Protein AF-A0A5M9NPG8-F1 (afdb_monomer)

Structure (mmCIF, N/CA/C/O backbone):
data_AF-A0A5M9NPG8-F1
#
_entry.id   AF-A0A5M9NPG8-F1
#
loop_
_atom_site.group_PDB
_atom_site.id
_atom_site.type_symbol
_atom_site.label_atom_id
_atom_site.label_alt_id
_atom_site.label_comp_id
_atom_site.label_asym_id
_atom_site.label_entity_id
_atom_site.label_seq_id
_atom_site.pdbx_PDB_ins_code
_atom_site.Cartn_x
_atom_site.Cartn_y
_atom_site.Cartn_z
_atom_site.occupancy
_atom_site.B_iso_or_equiv
_atom_site.auth_seq_id
_atom_site.auth_comp_id
_atom_site.auth_asym_id
_atom_site.auth_atom_id
_atom_site.pdbx_PDB_model_num
ATOM 1 N N . MET A 1 1 ? 49.880 32.361 -32.980 1.00 42.62 1 MET A N 1
ATOM 2 C CA . MET A 1 1 ? 48.671 31.519 -32.830 1.00 42.62 1 MET A CA 1
ATOM 3 C C . MET A 1 1 ? 48.441 31.293 -31.347 1.00 42.62 1 MET A C 1
ATOM 5 O O . MET A 1 1 ? 49.332 30.757 -30.701 1.00 42.62 1 MET A O 1
ATOM 9 N N . ILE A 1 2 ? 47.316 31.747 -30.794 1.00 45.97 2 ILE A N 1
ATOM 10 C CA . ILE A 1 2 ? 46.980 31.523 -29.380 1.00 45.97 2 ILE A CA 1
ATOM 11 C C . ILE A 1 2 ? 46.461 30.085 -29.268 1.00 45.97 2 ILE A C 1
ATOM 13 O O . ILE A 1 2 ? 45.449 29.754 -29.885 1.00 45.97 2 ILE A O 1
ATOM 17 N N . LYS A 1 3 ? 47.182 29.212 -28.554 1.00 54.69 3 LYS A N 1
ATOM 18 C CA . LYS A 1 3 ? 46.695 27.864 -28.235 1.00 54.69 3 LYS A CA 1
ATOM 19 C C . LYS A 1 3 ? 45.603 28.013 -27.176 1.00 54.69 3 LYS A C 1
ATOM 21 O O . LYS A 1 3 ? 45.890 28.480 -26.081 1.00 54.69 3 LYS A O 1
ATOM 26 N N . LEU A 1 4 ? 44.369 27.664 -27.533 1.00 67.06 4 LEU A N 1
ATOM 27 C CA . LEU A 1 4 ? 43.250 27.617 -26.592 1.00 67.06 4 LEU A CA 1
ATOM 28 C C . LEU A 1 4 ? 43.519 26.546 -25.532 1.00 67.06 4 LEU A C 1
ATOM 30 O O . LEU A 1 4 ? 44.035 25.470 -25.847 1.00 67.06 4 LEU A O 1
ATOM 34 N N . THR A 1 5 ? 43.152 26.840 -24.292 1.00 80.06 5 THR A N 1
ATOM 35 C CA . THR A 1 5 ? 43.156 25.849 -23.212 1.00 80.06 5 THR A CA 1
ATOM 36 C C . THR A 1 5 ? 42.050 24.810 -23.431 1.00 80.06 5 THR A C 1
ATOM 38 O O . THR A 1 5 ? 41.096 25.030 -24.183 1.00 80.06 5 THR A O 1
ATOM 41 N N . PHE A 1 6 ? 42.171 23.642 -22.794 1.00 78.69 6 PHE A N 1
ATOM 42 C CA . PHE A 1 6 ? 41.213 22.540 -22.960 1.00 78.69 6 PHE A CA 1
ATOM 43 C C . PHE A 1 6 ? 39.785 22.938 -22.540 1.00 78.69 6 PHE A C 1
ATOM 45 O O . PHE A 1 6 ? 38.815 22.587 -23.208 1.00 78.69 6 PHE A O 1
ATOM 52 N N . GLU A 1 7 ? 39.653 23.753 -21.494 1.00 77.38 7 GLU A N 1
ATOM 53 C CA . GLU A 1 7 ? 38.367 24.268 -21.011 1.00 77.38 7 GLU A CA 1
ATOM 54 C C . GLU A 1 7 ? 37.719 25.251 -22.000 1.00 77.38 7 GLU A C 1
ATOM 56 O O . GLU A 1 7 ? 36.513 25.183 -22.259 1.00 77.38 7 GLU A O 1
ATOM 61 N N . GLU A 1 8 ? 38.516 26.122 -22.626 1.00 79.06 8 GLU A N 1
ATOM 62 C CA . GLU A 1 8 ? 38.045 27.045 -23.665 1.00 79.06 8 GLU A CA 1
ATOM 63 C C . GLU A 1 8 ? 37.625 26.310 -24.947 1.00 79.06 8 GLU A C 1
ATOM 65 O O . GLU A 1 8 ? 36.688 26.733 -25.630 1.00 79.06 8 GLU A O 1
ATOM 70 N N . LEU A 1 9 ? 38.286 25.190 -25.260 1.00 81.00 9 LEU A N 1
ATOM 71 C CA . LEU A 1 9 ? 37.905 24.277 -26.340 1.00 81.00 9 LEU A CA 1
ATOM 72 C C . LEU A 1 9 ? 36.547 23.622 -26.054 1.00 81.00 9 LEU A C 1
ATOM 74 O O . LEU A 1 9 ? 35.637 23.714 -26.881 1.00 81.00 9 LEU A O 1
ATOM 78 N N . ILE A 1 10 ? 36.363 23.052 -24.858 1.00 85.19 10 ILE A N 1
ATOM 79 C CA . ILE A 1 10 ? 35.091 22.446 -24.430 1.00 85.19 10 ILE A CA 1
ATOM 80 C C . ILE A 1 10 ? 33.940 23.453 -24.540 1.00 85.19 10 ILE A C 1
ATOM 82 O O . ILE A 1 10 ? 32.862 23.110 -25.041 1.00 85.19 10 ILE A O 1
ATOM 86 N N . ALA A 1 11 ? 34.159 24.704 -24.121 1.00 79.81 11 ALA A N 1
ATOM 87 C CA . ALA A 1 11 ? 33.149 25.762 -24.130 1.00 79.81 11 ALA A CA 1
ATOM 88 C C . ALA A 1 11 ? 32.632 26.119 -25.538 1.00 79.81 11 ALA A C 1
ATOM 90 O O . ALA A 1 11 ? 31.477 26.535 -25.666 1.00 79.81 11 ALA A O 1
ATOM 91 N N . ARG A 1 12 ? 33.435 25.904 -26.588 1.00 81.81 12 ARG A N 1
ATOM 92 C CA . ARG A 1 12 ? 33.091 26.244 -27.981 1.00 81.81 12 ARG A CA 1
ATOM 93 C C . ARG A 1 12 ? 32.427 25.118 -28.767 1.00 81.81 12 ARG A C 1
ATOM 95 O O . ARG A 1 12 ? 31.713 25.411 -29.721 1.00 81.81 12 ARG A O 1
ATOM 102 N N . PHE A 1 13 ? 32.638 23.864 -28.378 1.00 83.00 13 PHE A N 1
ATOM 103 C CA . PHE A 1 13 ? 32.066 22.727 -29.099 1.00 83.00 13 PHE A CA 1
ATOM 104 C C . PHE A 1 13 ? 30.553 22.589 -28.918 1.00 83.00 13 PHE A C 1
ATOM 106 O O . PHE A 1 13 ? 29.959 23.125 -27.988 1.00 83.00 13 PHE A O 1
ATOM 113 N N . ASN A 1 14 ? 29.897 21.855 -29.807 1.00 81.56 14 ASN A N 1
ATOM 114 C CA . ASN A 1 14 ? 28.528 21.383 -29.623 1.00 81.56 14 ASN A CA 1
ATOM 115 C C . ASN A 1 14 ? 28.514 19.993 -28.948 1.00 81.56 14 ASN A C 1
ATOM 117 O O . ASN A 1 14 ? 29.553 19.423 -28.626 1.00 81.56 14 ASN A O 1
ATOM 121 N N . LYS A 1 15 ? 27.328 19.435 -28.670 1.00 80.75 15 LYS A N 1
ATOM 122 C CA . LYS A 1 15 ? 27.211 18.151 -27.951 1.00 80.75 15 LYS A CA 1
ATOM 123 C C . LYS A 1 15 ? 27.879 16.982 -28.695 1.00 80.75 15 LYS A C 1
ATOM 125 O O . LYS A 1 15 ? 28.548 16.184 -28.054 1.00 80.75 15 LYS A O 1
ATOM 130 N N . LYS A 1 16 ? 27.711 16.897 -30.019 1.00 83.50 16 LYS A N 1
ATOM 131 C CA . LYS A 1 16 ? 28.286 15.811 -30.833 1.00 83.50 16 LYS A CA 1
ATOM 132 C C . LYS A 1 16 ? 29.810 15.905 -30.887 1.00 83.50 16 LYS A C 1
ATOM 134 O O . LYS A 1 16 ? 30.493 14.897 -30.780 1.00 83.50 16 LYS A O 1
ATOM 139 N N . GLU A 1 17 ? 30.329 17.123 -30.992 1.00 85.38 17 GLU A N 1
ATOM 140 C CA . GLU A 1 17 ? 31.768 17.399 -30.967 1.00 85.38 17 GLU A CA 1
ATOM 141 C C . GLU A 1 17 ? 32.391 17.078 -29.601 1.00 85.38 17 GLU A C 1
ATOM 143 O O . GLU A 1 17 ? 33.498 16.554 -29.546 1.00 85.38 17 GLU A O 1
ATOM 148 N N . LEU A 1 18 ? 31.671 17.313 -28.496 1.00 85.88 18 LEU A N 1
ATOM 149 C CA . LEU A 1 18 ? 32.109 16.869 -27.169 1.00 85.88 18 LEU A CA 1
ATOM 150 C C . LEU A 1 18 ? 32.108 15.343 -27.019 1.00 85.88 18 LEU A C 1
ATOM 152 O O . LEU A 1 18 ? 33.030 14.796 -26.423 1.00 85.88 18 LEU A O 1
ATOM 156 N N . GLU A 1 19 ? 31.089 14.655 -27.537 1.00 85.00 19 GLU A N 1
ATOM 157 C CA . GLU A 1 19 ? 31.030 13.186 -27.520 1.00 85.00 19 GLU A CA 1
ATOM 158 C C . GLU A 1 19 ? 32.202 12.584 -28.310 1.00 85.00 19 GLU A C 1
ATOM 160 O O . GLU A 1 19 ? 32.858 11.663 -27.828 1.00 85.00 19 GLU A O 1
ATOM 165 N N . GLN A 1 20 ? 32.531 13.165 -29.466 1.00 87.00 20 GLN A N 1
ATOM 166 C CA . GLN A 1 20 ? 33.686 12.764 -30.267 1.00 87.00 20 GLN A CA 1
ATOM 167 C C . GLN A 1 20 ? 35.014 13.063 -29.554 1.00 87.00 20 GLN A C 1
ATOM 169 O O . GLN A 1 20 ? 35.870 12.190 -29.459 1.00 87.00 20 GLN A O 1
ATOM 174 N N . MET A 1 21 ? 35.151 14.248 -28.951 1.00 85.62 21 MET A N 1
ATOM 175 C CA . MET A 1 21 ? 36.326 14.615 -28.157 1.00 85.62 21 MET A CA 1
ATOM 176 C C . MET A 1 21 ? 36.545 13.685 -26.957 1.00 85.62 21 MET A C 1
ATOM 178 O O . MET A 1 21 ? 37.687 13.354 -26.646 1.00 85.62 21 MET A O 1
ATOM 182 N N . ARG A 1 22 ? 35.478 13.241 -26.282 1.00 86.75 22 ARG A N 1
ATOM 183 C CA . ARG A 1 22 ? 35.575 12.254 -25.196 1.00 86.75 22 ARG A CA 1
ATOM 184 C C . ARG A 1 22 ? 36.182 10.946 -25.702 1.00 86.75 22 ARG A C 1
ATOM 186 O O . ARG A 1 22 ? 37.089 10.407 -25.071 1.00 86.75 22 ARG A O 1
ATOM 193 N N . ASP A 1 23 ? 35.689 10.451 -26.833 1.00 87.19 23 ASP A N 1
ATOM 194 C CA . ASP A 1 23 ? 36.152 9.195 -27.420 1.00 87.19 23 ASP A CA 1
ATOM 195 C C . ASP A 1 23 ? 37.602 9.313 -27.928 1.00 87.19 23 ASP A C 1
ATOM 197 O O . ASP A 1 23 ? 38.381 8.367 -27.791 1.00 87.19 23 ASP A O 1
ATOM 201 N N . ASP A 1 24 ? 37.990 10.482 -28.441 1.00 86.56 24 ASP A N 1
ATOM 202 C CA . ASP A 1 24 ? 39.361 10.783 -28.866 1.00 86.56 24 ASP A CA 1
ATOM 203 C C . ASP A 1 24 ? 40.328 10.872 -27.670 1.00 86.56 24 ASP A C 1
ATOM 205 O O . ASP A 1 24 ? 41.427 10.317 -27.719 1.00 86.56 24 ASP A O 1
ATOM 209 N N . VAL A 1 25 ? 39.918 11.497 -26.558 1.00 86.94 25 VAL A N 1
ATOM 210 C CA . VAL A 1 25 ? 40.702 11.541 -25.307 1.00 86.94 25 VAL A CA 1
ATOM 211 C C . VAL A 1 25 ? 40.871 10.140 -24.719 1.00 86.94 25 VAL A C 1
ATOM 213 O O . VAL A 1 25 ? 41.968 9.787 -24.287 1.00 86.94 25 VAL A O 1
ATOM 216 N N . PHE A 1 26 ? 39.819 9.319 -24.751 1.00 85.38 26 PHE A N 1
ATOM 217 C CA . PHE A 1 26 ? 39.868 7.939 -24.271 1.00 85.38 26 PHE A CA 1
ATOM 218 C C . PHE A 1 26 ? 40.825 7.068 -25.103 1.00 85.38 26 PHE A C 1
ATOM 220 O O . PHE A 1 26 ? 41.573 6.260 -24.553 1.00 85.38 26 PHE A O 1
ATOM 227 N N . LYS A 1 27 ? 40.835 7.256 -26.429 1.00 85.75 27 LYS A N 1
ATOM 228 C CA . LYS A 1 27 ? 41.694 6.510 -27.366 1.00 85.75 27 LYS A CA 1
ATOM 229 C C . LYS A 1 27 ? 43.116 7.063 -27.482 1.00 85.75 27 LYS A C 1
ATOM 231 O O . LYS A 1 27 ? 43.970 6.395 -28.067 1.00 85.75 27 LYS A O 1
ATOM 236 N N . SER A 1 28 ? 43.381 8.256 -26.950 1.00 83.44 28 SER A N 1
ATOM 237 C CA . SER A 1 28 ? 44.700 8.883 -27.010 1.00 83.44 28 SER A CA 1
ATOM 238 C C . SER A 1 28 ? 45.750 8.037 -26.288 1.00 83.44 28 SER A C 1
ATOM 240 O O . SER A 1 28 ? 45.549 7.587 -25.159 1.00 83.44 28 SER A O 1
ATOM 242 N N . LYS A 1 29 ? 46.898 7.825 -26.934 1.00 79.25 29 LYS A N 1
ATOM 243 C CA . LYS A 1 29 ? 48.067 7.176 -26.319 1.00 79.25 29 LYS A CA 1
ATOM 244 C C . LYS A 1 29 ? 49.026 8.180 -25.677 1.00 79.25 29 LYS A C 1
ATOM 246 O O . LYS A 1 29 ? 49.922 7.767 -24.952 1.00 79.25 29 LYS A O 1
ATOM 251 N N . ASP A 1 30 ? 48.799 9.470 -25.912 1.00 79.69 30 ASP A N 1
ATOM 252 C CA . ASP A 1 30 ? 49.715 10.555 -25.547 1.00 79.69 30 ASP A CA 1
ATOM 253 C C . ASP A 1 30 ? 49.411 11.159 -24.165 1.00 79.69 30 ASP A C 1
ATOM 255 O O . ASP A 1 30 ? 50.097 12.076 -23.725 1.00 79.69 30 ASP A O 1
ATOM 259 N N . LEU A 1 31 ? 48.362 10.674 -23.491 1.00 80.19 31 LEU A N 1
ATOM 260 C CA . LEU A 1 31 ? 47.904 11.157 -22.187 1.00 80.19 31 LEU A CA 1
ATOM 261 C C . LEU A 1 31 ? 48.059 10.070 -21.126 1.00 80.19 31 LEU A C 1
ATOM 263 O O . LEU A 1 31 ? 47.756 8.901 -21.384 1.00 80.19 31 LEU A O 1
ATOM 267 N N . CYS A 1 32 ? 48.466 10.471 -19.922 1.00 85.00 32 CYS A N 1
ATOM 268 C CA . CYS A 1 32 ? 48.456 9.592 -18.757 1.00 85.00 32 CYS A CA 1
ATOM 269 C C . CYS A 1 32 ? 47.009 9.257 -18.349 1.00 85.00 32 CYS A C 1
ATOM 271 O O . CYS A 1 32 ? 46.091 10.048 -18.574 1.00 85.00 32 CYS A O 1
ATOM 273 N N . ASP A 1 33 ? 46.786 8.102 -17.723 1.00 81.00 33 ASP A N 1
ATOM 274 C CA . ASP A 1 33 ? 45.441 7.642 -17.352 1.00 81.00 33 ASP A CA 1
ATOM 275 C C . ASP A 1 33 ? 44.728 8.590 -16.374 1.00 81.00 33 ASP A C 1
ATOM 277 O O . ASP A 1 33 ? 43.515 8.777 -16.470 1.00 81.00 33 ASP A O 1
ATOM 281 N N . THR A 1 34 ? 45.469 9.266 -15.492 1.00 82.56 34 THR A N 1
ATOM 282 C CA . THR A 1 34 ? 44.920 10.296 -14.596 1.00 82.56 34 THR A CA 1
ATOM 283 C C . THR A 1 34 ? 44.423 11.519 -15.368 1.00 82.56 34 THR A C 1
ATOM 285 O O . THR A 1 34 ? 43.294 11.963 -15.170 1.00 82.56 34 THR A O 1
ATOM 288 N N . GLU A 1 35 ? 45.213 12.012 -16.321 1.00 82.50 35 GLU A N 1
ATOM 289 C CA . GLU A 1 35 ? 44.851 13.159 -17.163 1.00 82.50 35 GLU A CA 1
ATOM 290 C C . GLU A 1 35 ? 43.679 12.836 -18.097 1.00 82.50 35 GLU A C 1
ATOM 292 O O . GLU A 1 35 ? 42.843 13.698 -18.378 1.00 82.50 35 GLU A O 1
ATOM 297 N N . LYS A 1 36 ? 43.583 11.589 -18.575 1.00 82.88 36 LYS A N 1
ATOM 298 C CA . LYS A 1 36 ? 42.425 11.123 -19.350 1.00 82.88 36 LYS A CA 1
ATOM 299 C C . LYS A 1 36 ? 41.151 11.196 -18.528 1.00 82.88 36 LYS A C 1
ATOM 301 O O . LYS A 1 36 ? 40.154 11.712 -19.024 1.00 82.88 36 LYS A O 1
ATOM 306 N N . LEU A 1 37 ? 41.183 10.701 -17.291 1.00 83.31 37 LEU A N 1
ATOM 307 C CA . LEU A 1 37 ? 40.019 10.707 -16.407 1.00 83.31 37 LEU A CA 1
ATOM 308 C C . LEU A 1 37 ? 39.551 12.134 -16.110 1.00 83.31 37 LEU A C 1
ATOM 310 O O . LEU A 1 37 ? 38.367 12.421 -16.266 1.00 83.31 37 LEU A O 1
ATOM 314 N N . GLU A 1 38 ? 40.468 13.043 -15.774 1.00 83.25 38 GLU A N 1
ATOM 315 C CA . GLU A 1 38 ? 40.144 14.453 -15.519 1.00 83.25 38 GLU A CA 1
ATOM 316 C C . GLU A 1 38 ? 39.535 15.134 -16.752 1.00 83.25 38 GLU A C 1
ATOM 318 O O . GLU A 1 38 ? 38.500 15.802 -16.671 1.00 83.25 38 GLU A O 1
ATOM 323 N N . ARG A 1 39 ? 40.125 14.919 -17.934 1.00 86.62 39 ARG A N 1
ATOM 324 C CA . ARG A 1 39 ? 39.616 15.496 -19.185 1.00 86.62 39 ARG A CA 1
ATOM 325 C C . ARG A 1 39 ? 38.264 14.919 -19.589 1.00 86.62 39 ARG A C 1
ATOM 327 O O . ARG A 1 39 ? 37.403 15.671 -20.042 1.00 86.62 39 ARG A O 1
ATOM 334 N N . ILE A 1 40 ? 38.053 13.616 -19.406 1.00 86.25 40 ILE A N 1
ATOM 335 C CA . ILE A 1 40 ? 36.764 12.961 -19.659 1.00 86.25 40 ILE A CA 1
ATOM 336 C C . ILE A 1 40 ? 35.695 13.516 -18.714 1.00 86.25 40 ILE A C 1
ATOM 338 O O . ILE A 1 40 ? 34.620 13.878 -19.186 1.00 86.25 40 ILE A O 1
ATOM 342 N N . GLN A 1 41 ? 35.999 13.684 -17.424 1.00 85.94 41 GLN A N 1
ATOM 343 C CA . GLN A 1 41 ? 35.069 14.275 -16.455 1.00 85.94 41 GLN A CA 1
ATOM 344 C C . GLN A 1 41 ? 34.655 15.700 -16.844 1.00 85.94 41 GLN A C 1
ATOM 346 O O . GLN A 1 41 ? 33.469 16.033 -16.819 1.00 85.94 41 GLN A O 1
ATOM 351 N N . LEU A 1 42 ? 35.603 16.543 -17.265 1.00 85.06 42 LEU A N 1
ATOM 352 C CA . LEU A 1 42 ? 35.302 17.905 -17.723 1.00 85.06 42 LEU A CA 1
ATOM 353 C C . LEU A 1 42 ? 34.390 17.916 -18.960 1.00 85.06 42 LEU A C 1
ATOM 355 O O . LEU A 1 42 ? 33.463 18.729 -19.048 1.00 85.06 42 LEU A O 1
ATOM 359 N N . VAL A 1 43 ? 34.615 16.992 -19.898 1.00 85.75 43 VAL A N 1
ATOM 360 C CA . VAL A 1 43 ? 33.767 16.825 -21.086 1.00 85.75 43 VAL A CA 1
ATOM 361 C C . VAL A 1 43 ? 32.368 16.328 -20.701 1.00 85.75 43 VAL A C 1
ATOM 363 O O . VAL A 1 43 ? 31.377 16.869 -21.194 1.00 85.75 43 VAL A O 1
ATOM 366 N N . GLU A 1 44 ? 32.253 15.364 -19.786 1.00 82.06 44 GLU A N 1
ATOM 367 C CA . GLU A 1 44 ? 30.968 14.838 -19.303 1.00 82.06 44 GLU A CA 1
ATOM 368 C C . GLU A 1 44 ? 30.131 15.910 -18.599 1.00 82.06 44 GLU A C 1
ATOM 370 O O . GLU A 1 44 ? 28.961 16.097 -18.942 1.00 82.06 44 GLU A O 1
ATOM 375 N N . ILE A 1 45 ? 30.742 16.705 -17.714 1.00 83.75 45 ILE A N 1
ATOM 376 C CA . ILE A 1 45 ? 30.085 17.844 -17.054 1.00 83.75 45 ILE A CA 1
ATOM 377 C C . ILE A 1 45 ? 29.545 18.838 -18.096 1.00 83.75 45 ILE A C 1
ATOM 379 O O . ILE A 1 45 ? 28.445 19.386 -17.947 1.00 83.75 45 ILE A O 1
ATOM 383 N N . ALA A 1 46 ? 30.294 19.089 -19.172 1.00 80.56 46 ALA A N 1
ATOM 384 C CA . ALA A 1 46 ? 29.869 19.991 -20.237 1.00 80.56 46 ALA A CA 1
ATOM 385 C C . ALA A 1 46 ? 28.739 19.404 -21.106 1.00 80.56 46 ALA A C 1
ATOM 387 O O . ALA A 1 46 ? 27.804 20.132 -21.466 1.00 80.56 46 ALA A O 1
ATOM 388 N N . ILE A 1 47 ? 28.768 18.098 -21.398 1.00 81.19 47 ILE A N 1
ATOM 389 C CA . ILE A 1 47 ? 27.675 17.379 -22.075 1.00 81.19 47 ILE A CA 1
ATOM 390 C C . ILE A 1 47 ? 26.400 17.450 -21.231 1.00 81.19 47 ILE A C 1
ATOM 392 O O . ILE A 1 47 ? 25.337 17.807 -21.751 1.00 81.19 47 ILE A O 1
ATOM 396 N N . GLU A 1 48 ? 26.497 17.179 -19.928 1.00 74.25 48 GLU A N 1
ATOM 397 C CA . GLU A 1 48 ? 25.367 17.245 -19.003 1.00 74.25 48 GLU A CA 1
ATOM 398 C C . GLU A 1 48 ? 24.757 18.646 -18.969 1.00 74.25 48 GLU A C 1
ATOM 400 O O . GLU A 1 48 ? 23.549 18.795 -19.169 1.00 74.25 48 GLU A O 1
ATOM 405 N N . LYS A 1 49 ? 25.577 19.694 -18.819 1.00 76.12 49 LYS A N 1
ATOM 406 C CA . LYS A 1 49 ? 25.115 21.093 -18.842 1.00 76.12 49 LYS A CA 1
ATOM 407 C C . LYS A 1 49 ? 24.375 21.446 -20.138 1.00 76.12 49 LYS A C 1
ATOM 409 O O . LYS A 1 49 ? 23.358 22.136 -20.080 1.00 76.12 49 LYS A O 1
ATOM 414 N N . ARG A 1 50 ? 24.826 20.944 -21.293 1.00 73.00 50 ARG A N 1
ATOM 415 C CA . ARG A 1 50 ? 24.190 21.187 -22.606 1.00 73.00 50 ARG A CA 1
ATOM 416 C C . ARG A 1 50 ? 22.947 20.334 -22.857 1.00 73.00 50 ARG A C 1
ATOM 418 O O . ARG A 1 50 ? 22.068 20.740 -23.615 1.00 73.00 50 ARG A O 1
ATOM 425 N N . SER A 1 51 ? 22.840 19.180 -22.204 1.00 62.59 51 SER A N 1
ATOM 426 C CA . SER A 1 51 ? 21.680 18.286 -22.303 1.00 62.59 51 SER A CA 1
ATOM 427 C C . SER A 1 51 ? 20.437 18.782 -21.544 1.00 62.59 51 SER A C 1
ATOM 429 O O . SER A 1 51 ? 19.336 18.289 -21.785 1.00 62.59 51 SER A O 1
ATOM 431 N N . LYS A 1 52 ? 20.571 19.820 -20.701 1.00 58.50 52 LYS A N 1
ATOM 432 C CA . LYS A 1 52 ? 19.480 20.421 -19.904 1.00 58.50 52 LYS A CA 1
ATOM 433 C C . LYS A 1 52 ? 18.436 21.225 -20.700 1.00 58.50 52 LYS A C 1
ATOM 435 O O . LYS A 1 52 ? 17.539 21.803 -20.099 1.00 58.50 52 LYS A O 1
ATOM 440 N N . ARG A 1 53 ? 18.499 21.265 -22.038 1.00 54.34 53 ARG A N 1
ATOM 441 C CA . ARG A 1 53 ? 17.500 21.956 -22.887 1.00 54.34 53 ARG A CA 1
ATOM 442 C C . ARG A 1 53 ? 16.202 21.163 -23.135 1.00 54.34 53 ARG A C 1
ATOM 444 O O . ARG A 1 53 ? 15.373 21.602 -23.924 1.00 54.34 53 ARG A O 1
A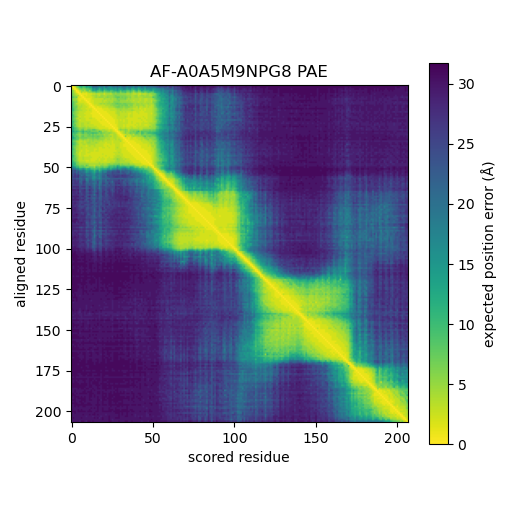TOM 451 N N . GLY A 1 54 ? 16.004 20.023 -22.471 1.00 60.31 54 GLY A N 1
ATOM 452 C CA . GLY A 1 54 ? 14.791 19.204 -22.567 1.00 60.31 54 GLY A CA 1
ATOM 453 C C . GLY A 1 54 ? 14.036 19.075 -21.242 1.00 60.31 54 GLY A C 1
ATOM 454 O O . GLY A 1 54 ? 14.588 19.319 -20.170 1.00 60.31 54 GLY A O 1
ATOM 455 N N . ARG A 1 55 ? 12.764 18.657 -21.325 1.00 54.03 55 ARG A N 1
ATOM 456 C CA . ARG A 1 55 ? 11.918 18.319 -20.167 1.00 54.03 55 ARG A CA 1
ATOM 457 C C . ARG A 1 55 ? 12.688 17.383 -19.216 1.00 54.03 55 ARG A C 1
ATOM 459 O O . ARG A 1 55 ? 13.309 16.442 -19.715 1.00 54.03 55 ARG A O 1
ATOM 466 N N . PRO A 1 56 ? 12.634 17.589 -17.885 1.00 59.12 56 PRO A N 1
ATOM 467 C CA . PRO A 1 56 ? 13.344 16.744 -16.930 1.00 59.12 56 PRO A CA 1
ATOM 468 C C . PRO A 1 56 ? 13.049 15.262 -17.180 1.00 59.12 56 PRO A C 1
ATOM 470 O O . PRO A 1 56 ? 11.887 14.846 -17.191 1.00 59.12 56 PRO A O 1
ATOM 473 N N . SER A 1 57 ? 14.097 14.471 -17.422 1.00 60.81 57 SER A N 1
ATOM 474 C CA . SER A 1 57 ? 13.969 13.014 -17.479 1.00 60.81 57 SER A CA 1
ATOM 475 C C . SER A 1 57 ? 13.703 12.490 -16.070 1.00 60.81 57 SER A C 1
ATOM 477 O O . SER A 1 57 ? 14.206 13.052 -15.097 1.00 60.81 57 SER A O 1
ATOM 479 N N . LYS A 1 58 ? 12.914 11.416 -15.948 1.00 68.00 58 LYS A N 1
ATOM 480 C CA . LYS A 1 58 ? 12.684 10.777 -14.648 1.00 68.00 58 LYS A CA 1
ATOM 481 C C . LYS A 1 58 ? 14.031 10.343 -14.032 1.00 68.00 58 LYS A C 1
ATOM 483 O O . LYS A 1 58 ? 14.890 9.859 -14.783 1.00 68.00 58 LYS A O 1
ATOM 488 N N . PRO A 1 59 ? 14.208 10.482 -12.703 1.00 68.12 59 PRO A N 1
ATOM 489 C CA . PRO A 1 59 ? 15.342 9.916 -11.971 1.00 68.12 59 PRO A CA 1
ATOM 490 C C . PRO A 1 59 ? 15.559 8.447 -12.340 1.00 68.12 59 PRO A C 1
ATOM 492 O O . PRO A 1 59 ? 14.586 7.750 -12.635 1.00 68.12 59 PRO A O 1
ATOM 495 N N . LYS A 1 60 ? 16.813 7.969 -12.325 1.00 64.12 60 LYS A N 1
ATOM 496 C CA . LYS A 1 60 ? 17.141 6.569 -12.668 1.00 64.12 60 LYS A CA 1
ATOM 497 C C . LYS A 1 60 ? 16.332 5.567 -11.831 1.00 64.12 60 LYS A C 1
ATOM 499 O O . LYS A 1 60 ? 15.831 4.608 -12.391 1.00 64.12 60 LYS A O 1
ATOM 504 N N . GLU A 1 61 ? 16.095 5.869 -10.558 1.00 59.00 61 GLU A N 1
ATOM 505 C CA . GLU A 1 61 ? 15.279 5.072 -9.623 1.00 59.00 61 GLU A CA 1
ATOM 506 C C . GLU A 1 61 ? 13.813 4.894 -10.055 1.00 59.00 61 GLU A C 1
ATOM 508 O O . GLU A 1 61 ? 13.153 3.936 -9.671 1.00 59.00 61 GLU A O 1
ATOM 513 N N . LEU A 1 62 ? 13.287 5.812 -10.872 1.00 61.97 62 LEU A N 1
ATOM 514 C CA . LEU A 1 62 ? 11.908 5.786 -11.370 1.00 61.97 62 LEU A CA 1
ATOM 515 C C . LEU A 1 62 ? 11.810 5.265 -12.812 1.00 61.97 62 LEU A C 1
ATOM 517 O O . LEU A 1 62 ? 10.730 5.326 -13.418 1.00 61.97 62 LEU A O 1
ATOM 521 N N . LYS A 1 63 ? 12.920 4.795 -13.394 1.00 66.88 63 LYS A N 1
ATOM 522 C CA . LYS A 1 63 ? 12.922 4.175 -14.720 1.00 66.88 63 LYS A CA 1
ATOM 523 C C . LYS A 1 63 ? 12.525 2.706 -14.597 1.00 66.88 63 LYS A C 1
ATOM 525 O O . LYS A 1 63 ? 12.909 2.000 -13.677 1.00 66.88 63 LYS A O 1
ATOM 530 N N . GLN A 1 64 ? 11.668 2.268 -15.515 1.00 64.94 64 GLN A N 1
ATOM 531 C CA . GLN A 1 64 ? 11.298 0.863 -15.635 1.00 64.94 64 GLN A CA 1
ATOM 532 C C . GLN A 1 64 ? 12.394 0.152 -16.426 1.00 64.94 64 GLN A C 1
ATOM 534 O O . GLN A 1 64 ? 12.500 0.358 -17.634 1.00 64.94 64 GLN A O 1
ATOM 539 N N . ASP A 1 65 ? 13.181 -0.682 -15.753 1.00 68.69 65 ASP A N 1
ATOM 540 C CA . ASP A 1 65 ? 14.323 -1.364 -16.378 1.00 68.69 65 ASP A CA 1
ATOM 541 C C . ASP A 1 65 ? 13.934 -2.672 -17.084 1.00 68.69 65 ASP A C 1
ATOM 543 O O . ASP A 1 65 ? 14.676 -3.179 -17.924 1.00 68.69 65 ASP A O 1
ATOM 547 N N . LYS A 1 66 ? 12.752 -3.221 -16.776 1.00 68.06 66 LYS A N 1
ATOM 548 C CA . LYS A 1 66 ? 12.233 -4.458 -17.375 1.00 68.06 66 LYS A CA 1
ATOM 549 C C . LYS A 1 66 ? 10.813 -4.258 -17.888 1.00 68.06 66 LYS A C 1
ATOM 551 O O . LYS A 1 66 ? 9.946 -3.759 -17.170 1.00 68.06 66 LYS A O 1
ATOM 556 N N . LYS A 1 67 ? 10.578 -4.682 -19.131 1.00 73.88 67 LYS A N 1
ATOM 557 C CA . LYS A 1 67 ? 9.260 -4.697 -19.768 1.00 73.88 67 LYS A CA 1
ATOM 558 C C . LYS A 1 67 ? 8.815 -6.146 -19.936 1.00 73.88 67 LYS A C 1
ATOM 560 O O . LYS A 1 67 ? 9.479 -6.911 -20.624 1.00 73.88 67 LYS A O 1
ATOM 565 N N . LEU A 1 68 ? 7.695 -6.494 -19.313 1.00 69.69 68 LEU A N 1
ATOM 566 C CA . LEU A 1 68 ? 7.010 -7.767 -19.510 1.00 69.69 68 LEU A CA 1
ATOM 567 C C . LEU A 1 68 ? 5.816 -7.534 -20.436 1.00 69.69 68 LEU A C 1
ATOM 569 O O . LEU A 1 68 ? 5.124 -6.521 -20.327 1.00 69.69 68 LEU A O 1
ATOM 573 N N . THR A 1 69 ? 5.602 -8.454 -21.368 1.00 78.44 69 THR A N 1
ATOM 574 C CA . THR A 1 69 ? 4.507 -8.412 -22.339 1.00 78.44 69 THR A CA 1
ATOM 575 C C . THR A 1 69 ? 3.666 -9.667 -22.185 1.00 78.44 69 THR A C 1
ATOM 577 O O . THR A 1 69 ? 4.200 -10.767 -22.288 1.00 78.44 69 THR A O 1
ATOM 580 N N . ALA A 1 70 ? 2.365 -9.493 -21.965 1.00 74.75 70 ALA A N 1
ATOM 581 C CA . ALA A 1 70 ? 1.383 -10.568 -21.967 1.00 74.75 70 ALA A CA 1
ATOM 582 C C . ALA A 1 70 ? 0.400 -10.345 -23.119 1.00 74.75 70 ALA A C 1
ATOM 584 O O . ALA A 1 70 ? -0.013 -9.210 -23.372 1.00 74.75 70 ALA A O 1
ATOM 585 N N . ASN A 1 71 ? 0.038 -11.424 -23.807 1.00 83.88 71 ASN A N 1
ATOM 586 C CA . ASN A 1 71 ? -1.012 -11.392 -24.815 1.00 83.88 71 ASN A CA 1
ATOM 587 C C . ASN A 1 71 ? -2.350 -11.597 -24.113 1.00 83.88 71 ASN A C 1
ATOM 589 O O . ASN A 1 71 ? -2.528 -12.587 -23.411 1.00 83.88 71 ASN A O 1
ATOM 593 N N . VAL A 1 72 ? -3.266 -10.657 -24.308 1.00 84.19 72 VAL A N 1
ATOM 594 C CA . VAL A 1 72 ? -4.620 -10.696 -23.752 1.00 84.19 72 VAL A CA 1
ATOM 595 C C . VAL A 1 72 ? -5.621 -10.435 -24.861 1.00 84.19 72 VAL A C 1
ATOM 597 O O . VAL A 1 72 ? -5.339 -9.718 -25.826 1.00 84.19 72 VAL A O 1
ATOM 600 N N . THR A 1 73 ? -6.802 -11.018 -24.727 1.00 90.38 73 THR A N 1
ATOM 601 C CA . THR A 1 73 ? -7.935 -10.697 -25.586 1.00 90.38 73 THR A CA 1
ATOM 602 C C . THR A 1 73 ? -8.452 -9.291 -25.279 1.00 90.38 73 THR A C 1
ATOM 604 O O . THR A 1 73 ? -8.234 -8.729 -24.203 1.00 90.38 73 THR A O 1
ATOM 607 N N . LYS A 1 74 ? -9.191 -8.709 -26.227 1.00 89.56 74 LYS A N 1
ATOM 608 C CA . LYS A 1 74 ? -9.784 -7.378 -26.048 1.00 89.56 74 LYS A CA 1
ATOM 609 C C . LYS A 1 74 ? -10.768 -7.335 -24.871 1.00 89.56 74 LYS A C 1
ATOM 611 O O . LYS A 1 74 ? -10.780 -6.365 -24.125 1.00 89.56 74 LYS A O 1
ATOM 616 N N . ALA A 1 75 ? -11.533 -8.409 -24.668 1.00 88.81 75 ALA A N 1
ATOM 617 C CA . ALA A 1 75 ? -12.478 -8.517 -23.559 1.00 88.81 75 ALA A CA 1
ATOM 618 C C . ALA A 1 75 ? -11.769 -8.539 -22.192 1.00 88.81 75 ALA A C 1
ATOM 620 O O . ALA A 1 75 ? -12.176 -7.829 -21.275 1.00 88.81 75 ALA A O 1
ATOM 621 N N . GLU A 1 76 ? -10.679 -9.301 -22.065 1.00 80.06 76 GLU A N 1
ATOM 622 C CA . GLU A 1 76 ? -9.867 -9.345 -20.840 1.00 80.06 76 GLU A CA 1
ATOM 623 C C . GLU A 1 76 ? -9.196 -8.003 -20.559 1.00 80.06 76 GLU A C 1
ATOM 625 O O . GLU A 1 76 ? -9.150 -7.550 -19.412 1.00 80.06 76 GLU A O 1
ATOM 630 N N . GLN A 1 77 ? -8.712 -7.339 -21.611 1.00 87.31 77 GLN A N 1
ATOM 631 C CA . GLN A 1 77 ? -8.164 -5.999 -21.499 1.00 87.31 77 GLN A CA 1
ATOM 632 C C . GLN A 1 77 ? -9.224 -5.042 -20.940 1.00 87.31 77 GLN A C 1
ATOM 634 O O . GLN A 1 77 ? -9.008 -4.441 -19.888 1.00 87.31 77 GLN A O 1
ATOM 639 N N . ASP A 1 78 ? -10.389 -4.946 -21.577 1.00 90.06 78 ASP A N 1
ATOM 640 C CA . ASP A 1 78 ? -11.460 -4.038 -21.158 1.00 90.06 78 ASP A CA 1
ATOM 641 C C . ASP A 1 78 ? -11.915 -4.313 -19.713 1.00 90.06 78 ASP A C 1
ATOM 643 O O . ASP A 1 78 ? -12.076 -3.380 -18.917 1.00 90.06 78 ASP A O 1
ATOM 647 N N . PHE A 1 79 ? -12.024 -5.590 -19.334 1.00 88.19 79 PHE A N 1
ATOM 648 C CA . PHE A 1 79 ? -12.332 -6.006 -17.966 1.00 88.19 79 PHE A CA 1
ATOM 649 C C . PHE A 1 79 ? -11.298 -5.495 -16.955 1.00 88.19 79 PHE A C 1
ATOM 651 O O . PHE A 1 79 ? -11.655 -4.900 -15.934 1.00 88.19 79 PHE A O 1
ATOM 658 N N . MET A 1 80 ? -10.009 -5.675 -17.241 1.00 85.50 80 MET A N 1
ATOM 659 C CA . MET A 1 80 ? -8.934 -5.231 -16.356 1.00 85.50 80 MET A CA 1
ATOM 660 C C . MET A 1 80 ? -8.899 -3.705 -16.199 1.00 85.50 80 MET A C 1
ATOM 662 O O . MET A 1 80 ? -8.717 -3.201 -15.090 1.00 85.50 80 MET A O 1
ATOM 666 N N . TYR A 1 81 ? -9.109 -2.954 -17.285 1.00 89.56 81 TYR A N 1
ATOM 667 C CA . TYR A 1 81 ? -9.168 -1.489 -17.237 1.00 89.56 81 TYR A CA 1
ATOM 668 C C . TYR A 1 81 ? -10.372 -0.996 -16.425 1.00 89.56 81 TYR A C 1
ATOM 670 O O . TYR A 1 81 ? -10.236 -0.079 -15.608 1.00 89.56 81 TYR A O 1
ATOM 678 N N . ALA A 1 82 ? -11.539 -1.622 -16.599 1.00 86.75 82 ALA A N 1
ATOM 679 C CA . ALA A 1 82 ? -12.725 -1.320 -15.803 1.00 86.75 82 ALA A CA 1
ATOM 680 C C . ALA A 1 82 ? -12.492 -1.615 -14.312 1.00 86.75 82 ALA A C 1
ATOM 682 O O . ALA A 1 82 ? -12.832 -0.797 -13.451 1.00 86.75 82 ALA A O 1
ATOM 683 N N . LYS A 1 83 ? -11.846 -2.745 -14.002 1.00 82.12 83 LYS A N 1
ATOM 684 C CA . LYS A 1 83 ? -11.507 -3.156 -12.634 1.00 82.12 83 LYS A CA 1
ATOM 685 C C . LYS A 1 83 ? -10.507 -2.195 -11.982 1.00 82.12 83 LYS A C 1
ATOM 687 O O . LYS A 1 83 ? -10.748 -1.766 -10.855 1.00 82.12 83 LYS A O 1
ATOM 692 N N . ALA A 1 84 ? -9.466 -1.768 -12.700 1.00 85.69 84 ALA A N 1
ATOM 693 C CA . ALA A 1 84 ? -8.508 -0.763 -12.230 1.00 85.69 84 ALA A CA 1
ATOM 694 C C . ALA A 1 84 ? -9.192 0.567 -11.869 1.00 85.69 84 ALA A C 1
ATOM 696 O O . ALA A 1 84 ? -8.944 1.128 -10.800 1.00 85.69 84 ALA A O 1
ATOM 697 N N . LYS A 1 85 ? -10.100 1.043 -12.735 1.00 85.06 85 LYS A N 1
ATOM 698 C CA . LYS A 1 85 ? -10.866 2.278 -12.510 1.00 85.06 85 LYS A CA 1
ATOM 699 C C . LYS A 1 85 ? -11.783 2.162 -11.292 1.00 85.06 85 LYS A C 1
ATOM 701 O O . LYS A 1 85 ? -11.828 3.081 -10.480 1.00 85.06 85 LYS A O 1
ATOM 706 N N . ARG A 1 86 ? -12.486 1.033 -11.148 1.00 79.56 86 ARG A N 1
ATOM 707 C CA . ARG A 1 86 ? -13.368 0.763 -10.000 1.00 79.56 86 ARG A CA 1
ATOM 708 C C . ARG A 1 86 ? -12.605 0.768 -8.675 1.00 79.56 86 ARG A C 1
ATOM 710 O O . ARG A 1 86 ? -13.132 1.236 -7.677 1.00 79.56 86 ARG A O 1
ATOM 717 N N . LEU A 1 87 ? -11.373 0.266 -8.680 1.00 76.12 87 LEU A N 1
ATOM 718 C CA . LEU A 1 87 ? -10.495 0.202 -7.509 1.00 76.12 87 LEU A CA 1
ATOM 719 C C . LEU A 1 87 ? -9.740 1.518 -7.231 1.00 76.12 87 LEU A C 1
ATOM 721 O O . LEU A 1 87 ? -8.929 1.567 -6.314 1.00 76.12 87 LEU A O 1
ATOM 725 N N . GLY A 1 88 ? -9.982 2.580 -8.007 1.00 78.12 88 GLY A N 1
ATOM 726 C CA . GLY A 1 88 ? -9.401 3.904 -7.759 1.00 78.12 88 GLY A CA 1
ATOM 727 C C . GLY A 1 88 ? -7.952 4.081 -8.225 1.00 78.12 88 GLY A C 1
ATOM 728 O O . GLY A 1 88 ? -7.311 5.066 -7.860 1.00 78.12 88 GLY A O 1
ATOM 729 N N . TYR A 1 89 ? -7.416 3.175 -9.050 1.00 80.12 89 TYR A N 1
ATOM 730 C CA . TYR A 1 89 ? -6.070 3.343 -9.598 1.00 80.12 89 TYR A CA 1
ATOM 731 C C . TYR A 1 89 ? -6.031 4.477 -10.625 1.00 80.12 89 TYR A C 1
ATOM 733 O O . TYR A 1 89 ? -6.826 4.518 -11.565 1.00 8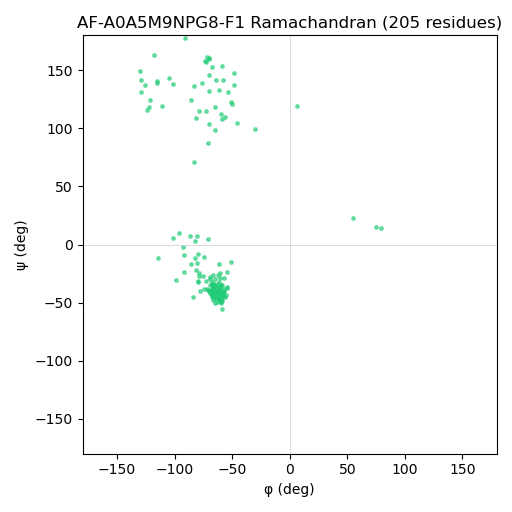0.12 89 TYR A O 1
ATOM 741 N N . ARG A 1 90 ? -5.044 5.372 -10.491 1.00 79.19 90 ARG A N 1
ATOM 742 C CA . ARG A 1 90 ? -4.825 6.470 -11.445 1.00 79.19 90 ARG A CA 1
ATOM 743 C C . ARG A 1 90 ? -4.395 5.963 -12.822 1.00 79.19 90 ARG A C 1
ATOM 745 O O . ARG A 1 90 ? -4.845 6.501 -13.829 1.00 79.19 90 ARG A O 1
ATOM 752 N N . ASN A 1 91 ? -3.536 4.942 -12.863 1.00 83.38 91 ASN A N 1
ATOM 753 C CA . ASN A 1 91 ? -3.105 4.292 -14.098 1.00 83.38 91 ASN A CA 1
ATOM 754 C C . ASN A 1 91 ? -3.344 2.784 -14.013 1.00 83.38 91 ASN A C 1
ATOM 756 O O . ASN A 1 91 ? -2.985 2.146 -13.023 1.00 83.38 91 ASN A O 1
ATOM 760 N N . ALA A 1 92 ? -3.848 2.189 -15.096 1.00 84.81 92 ALA A N 1
ATOM 761 C CA . ALA A 1 92 ? -4.007 0.738 -15.190 1.00 84.81 92 ALA A CA 1
ATOM 762 C C . ALA A 1 92 ? -2.664 -0.009 -15.072 1.00 84.81 92 ALA A C 1
ATOM 764 O O . ALA A 1 92 ? -2.622 -1.110 -14.543 1.00 84.81 92 ALA A O 1
ATOM 765 N N . SER A 1 93 ? -1.547 0.605 -15.482 1.00 83.69 93 SER A N 1
ATOM 766 C CA . SER A 1 93 ? -0.201 0.035 -15.308 1.00 83.69 93 SER A CA 1
ATOM 767 C C . SER A 1 93 ? 0.165 -0.226 -13.849 1.00 83.69 93 SER A C 1
ATOM 769 O O . SER A 1 93 ? 0.861 -1.195 -13.559 1.00 83.69 93 SER A O 1
ATOM 771 N N . ASP A 1 94 ? -0.294 0.635 -12.940 1.00 80.44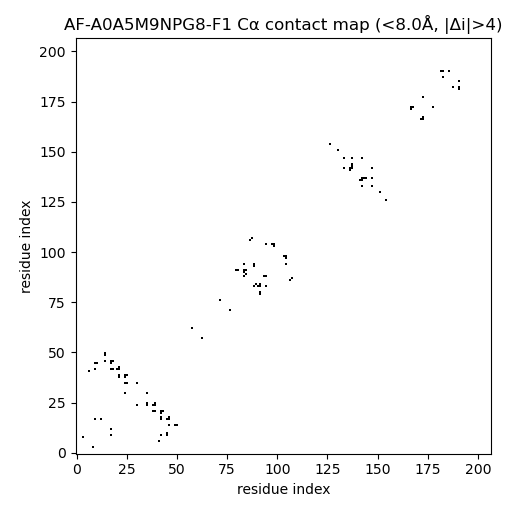 94 ASP A N 1
ATOM 772 C CA . ASP A 1 94 ? -0.020 0.496 -11.511 1.00 80.44 94 ASP A CA 1
ATOM 773 C C . ASP A 1 94 ? -0.865 -0.641 -10.931 1.00 80.44 94 ASP A C 1
ATOM 775 O O . ASP A 1 94 ? -0.358 -1.451 -10.160 1.00 80.44 94 ASP A O 1
ATOM 779 N N . TYR A 1 95 ? -2.111 -0.770 -11.401 1.00 84.38 95 TYR A N 1
ATOM 780 C CA . TYR A 1 95 ? -2.967 -1.917 -11.108 1.00 84.38 95 TYR A CA 1
ATOM 781 C C . TYR A 1 95 ? -2.345 -3.235 -11.590 1.00 84.38 95 TYR A C 1
ATOM 783 O O . TYR A 1 95 ? -2.199 -4.158 -10.796 1.00 84.38 95 TYR A O 1
ATOM 791 N N . PHE A 1 96 ? -1.903 -3.306 -12.852 1.00 83.31 96 PHE A N 1
ATOM 792 C CA . PHE A 1 96 ? -1.254 -4.497 -13.413 1.00 83.31 96 PHE A CA 1
ATOM 793 C C . PHE A 1 96 ? -0.001 -4.890 -12.640 1.00 83.31 96 PHE A C 1
ATOM 795 O O . PHE A 1 96 ? 0.209 -6.056 -12.331 1.00 83.31 96 PHE A O 1
ATOM 802 N N . ARG A 1 97 ? 0.820 -3.904 -12.275 1.00 77.56 97 ARG A N 1
ATOM 803 C CA . ARG A 1 97 ? 1.984 -4.147 -11.432 1.00 77.56 97 ARG A CA 1
ATOM 804 C C . ARG A 1 97 ? 1.557 -4.712 -10.076 1.00 77.56 97 ARG A C 1
ATOM 806 O O . ARG A 1 97 ? 2.106 -5.718 -9.653 1.00 77.56 97 ARG A O 1
ATOM 813 N N . HIS A 1 98 ? 0.575 -4.100 -9.420 1.00 75.69 98 HIS A N 1
ATOM 814 C CA . HIS A 1 98 ? 0.115 -4.552 -8.110 1.00 75.69 98 HIS A CA 1
ATOM 815 C C . HIS A 1 98 ? -0.405 -5.985 -8.138 1.00 75.69 98 HIS A C 1
ATOM 817 O O . HIS A 1 98 ? 0.014 -6.753 -7.291 1.00 75.69 98 HIS A O 1
ATOM 823 N N . ILE A 1 99 ? -1.238 -6.371 -9.107 1.00 76.25 99 ILE A N 1
ATOM 824 C CA . ILE A 1 99 ? -1.759 -7.748 -9.173 1.00 76.25 99 ILE A CA 1
ATOM 825 C C . ILE A 1 99 ? -0.684 -8.779 -9.543 1.00 76.25 99 ILE A C 1
ATOM 827 O O . ILE A 1 99 ? -0.778 -9.929 -9.137 1.00 76.25 99 ILE A O 1
ATOM 831 N N . CYS A 1 100 ? 0.334 -8.388 -10.320 1.00 72.44 100 CYS A N 1
ATOM 832 C CA . CYS A 1 100 ? 1.414 -9.299 -10.704 1.00 72.44 100 CYS A CA 1
ATOM 833 C C . CYS A 1 100 ? 2.446 -9.503 -9.587 1.00 72.44 100 CYS A C 1
ATOM 835 O O . CYS A 1 100 ? 3.105 -10.536 -9.571 1.00 72.44 100 CYS A O 1
ATOM 837 N N . PHE A 1 101 ? 2.620 -8.525 -8.691 1.00 67.62 101 PHE A N 1
ATOM 838 C CA . PHE A 1 101 ? 3.556 -8.623 -7.564 1.00 67.62 101 PHE A CA 1
ATOM 839 C C . PHE A 1 101 ? 2.875 -9.018 -6.246 1.00 67.62 101 PHE A C 1
ATOM 841 O O . PHE A 1 101 ? 3.495 -9.700 -5.438 1.00 67.62 101 PHE A O 1
ATOM 848 N N . ASN A 1 102 ? 1.611 -8.639 -6.048 1.00 55.44 102 ASN A N 1
ATOM 849 C CA . ASN A 1 102 ? 0.810 -8.961 -4.873 1.00 55.44 102 ASN A CA 1
ATOM 850 C C . ASN A 1 102 ? -0.452 -9.711 -5.326 1.00 55.44 102 ASN A C 1
ATOM 852 O O . ASN A 1 102 ? -1.290 -9.147 -6.030 1.00 55.44 102 ASN A O 1
ATOM 856 N N . LEU A 1 103 ? -0.619 -10.960 -4.877 1.00 51.06 103 LEU A N 1
ATOM 857 C CA . LEU A 1 103 ? -1.807 -11.791 -5.149 1.00 51.06 103 LEU A CA 1
ATOM 858 C C . LEU A 1 103 ? -3.128 -11.104 -4.747 1.00 51.06 103 LEU A C 1
ATOM 860 O O . LEU A 1 103 ? -4.171 -11.372 -5.341 1.00 51.06 103 LEU A O 1
ATOM 864 N N . THR A 1 104 ? -3.077 -10.152 -3.809 1.00 48.50 104 THR A N 1
ATOM 865 C CA . THR A 1 104 ? -4.225 -9.347 -3.382 1.00 48.50 104 THR A CA 1
ATOM 866 C C . THR A 1 104 ? -3.907 -7.856 -3.549 1.00 48.50 104 THR A C 1
ATOM 868 O O . THR A 1 104 ? -3.004 -7.344 -2.879 1.00 48.50 104 THR A O 1
ATOM 871 N N . PRO A 1 105 ? -4.610 -7.109 -4.424 1.00 45.62 105 PRO A N 1
ATOM 872 C CA . PRO A 1 105 ? -4.408 -5.670 -4.530 1.00 45.62 105 PRO A CA 1
ATOM 873 C C . PRO A 1 105 ? -4.842 -5.001 -3.221 1.00 45.62 105 PRO A C 1
ATOM 875 O O . PRO A 1 105 ? -6.011 -5.073 -2.846 1.00 45.62 105 PRO A O 1
ATOM 878 N N . CYS A 1 106 ? -3.904 -4.341 -2.534 1.00 42.84 106 CYS A N 1
ATOM 879 C CA . CYS A 1 106 ? -4.211 -3.525 -1.363 1.00 42.84 106 CYS A CA 1
ATOM 880 C C . CYS A 1 106 ? -5.195 -2.425 -1.781 1.00 42.84 106 CYS A C 1
ATOM 882 O O . CYS A 1 106 ? -4.829 -1.499 -2.510 1.00 42.84 106 CYS A O 1
ATOM 884 N N . LEU A 1 107 ? -6.452 -2.552 -1.359 1.00 43.84 107 LEU A N 1
ATOM 885 C CA . LEU A 1 107 ? -7.457 -1.510 -1.507 1.00 43.84 107 LEU A CA 1
ATOM 886 C C . LEU A 1 107 ? -6.956 -0.273 -0.758 1.00 43.84 107 LEU A C 1
ATOM 888 O O . LEU A 1 107 ? -6.873 -0.283 0.467 1.00 43.84 107 LEU A O 1
ATOM 892 N N . ASN A 1 108 ? -6.625 0.794 -1.489 1.00 38.88 108 ASN A N 1
ATOM 893 C CA . ASN A 1 108 ? -6.433 2.107 -0.884 1.00 38.88 108 ASN A CA 1
ATOM 894 C C . ASN A 1 108 ? -7.810 2.619 -0.458 1.00 38.88 108 ASN A C 1
ATOM 896 O O . ASN A 1 108 ? -8.513 3.294 -1.212 1.00 38.88 108 ASN A O 1
ATOM 900 N N . VAL A 1 109 ? -8.217 2.252 0.752 1.00 42.81 109 VAL A N 1
ATOM 901 C CA . VAL A 1 109 ? -9.315 2.916 1.439 1.00 42.81 109 VAL A CA 1
ATOM 902 C C . VAL A 1 109 ? -8.778 4.297 1.804 1.00 42.81 109 VAL A C 1
ATOM 904 O O . VAL A 1 109 ? -7.937 4.419 2.691 1.00 42.81 109 VAL A O 1
ATOM 907 N N . ASN A 1 110 ? -9.194 5.332 1.065 1.00 40.53 110 ASN A N 1
ATOM 908 C CA . ASN A 1 110 ? -8.968 6.717 1.482 1.00 40.53 110 ASN A CA 1
ATOM 909 C C . ASN A 1 110 ? -9.456 6.817 2.922 1.00 40.53 110 ASN A C 1
ATOM 911 O O . ASN A 1 110 ? -10.620 6.490 3.144 1.00 40.53 110 ASN A O 1
ATOM 915 N N . GLU A 1 111 ? -8.570 7.202 3.846 1.00 36.44 111 GLU A N 1
ATOM 916 C CA . GLU A 1 111 ? -8.829 7.302 5.283 1.00 36.44 111 GLU A CA 1
ATOM 917 C C . GLU A 1 111 ? -10.297 7.638 5.557 1.00 36.44 111 GLU A C 1
ATOM 919 O O . GLU A 1 111 ? -10.733 8.790 5.472 1.00 36.44 111 GLU A O 1
ATOM 924 N N . THR A 1 112 ? -11.089 6.619 5.889 1.00 39.97 112 THR A N 1
ATOM 925 C CA . THR A 1 112 ? -12.324 6.852 6.615 1.00 39.97 112 THR A CA 1
ATOM 926 C C . THR A 1 112 ? -11.853 7.387 7.944 1.00 39.97 112 THR A C 1
ATOM 928 O O . THR A 1 112 ? -11.386 6.609 8.773 1.00 39.97 112 THR A O 1
ATOM 931 N N . LYS A 1 113 ? -11.883 8.718 8.100 1.00 39.16 113 LYS A N 1
ATOM 932 C CA . LYS A 1 113 ? -11.637 9.381 9.377 1.00 39.16 113 LYS A CA 1
ATOM 933 C C . LYS A 1 113 ? -12.454 8.630 10.416 1.00 39.16 113 LYS A C 1
ATOM 935 O O . LYS A 1 113 ? -13.681 8.737 10.440 1.00 39.16 113 LYS A O 1
ATOM 940 N N . LEU A 1 114 ? -11.763 7.829 11.221 1.00 45.62 114 LEU A N 1
ATOM 941 C CA . LEU A 1 114 ? -12.339 7.247 12.413 1.00 45.62 114 LEU A CA 1
ATOM 942 C C . LEU A 1 114 ? -12.901 8.433 13.205 1.00 45.62 114 LEU A C 1
ATOM 944 O O . LEU A 1 114 ? -12.205 9.449 13.327 1.00 45.62 114 LEU A O 1
ATOM 948 N N . PRO A 1 115 ? -14.158 8.377 13.675 1.00 45.31 115 PRO A N 1
ATOM 949 C CA . PRO A 1 115 ? -14.627 9.366 14.624 1.00 45.31 115 PRO A CA 1
ATOM 950 C C . PRO A 1 115 ? -13.656 9.319 15.803 1.00 45.31 115 PRO A C 1
ATOM 952 O O . PRO A 1 115 ? -13.549 8.299 16.468 1.00 45.31 115 PRO A O 1
ATOM 955 N N . SER A 1 116 ? -12.879 10.396 15.909 1.00 43.34 116 SER A N 1
ATOM 956 C CA . SER A 1 116 ? -11.860 10.734 16.895 1.00 43.34 116 SER A CA 1
ATOM 957 C C . SER A 1 116 ? -11.504 9.656 17.934 1.00 43.34 116 SER A C 1
ATOM 959 O O . SER A 1 116 ? -12.306 9.342 18.818 1.00 43.34 116 SER A O 1
ATOM 961 N N . ALA A 1 117 ? -10.235 9.233 17.929 1.00 47.75 117 ALA A N 1
ATOM 962 C CA . ALA A 1 117 ? -9.581 8.552 19.053 1.00 47.75 117 ALA A CA 1
ATOM 963 C C . ALA A 1 117 ? -9.739 9.302 20.399 1.00 47.75 117 ALA A C 1
ATOM 965 O O . ALA A 1 117 ? -9.591 8.703 21.455 1.00 47.75 117 ALA A O 1
ATOM 966 N N . ALA A 1 118 ? -10.154 10.580 20.390 1.00 47.41 118 ALA A N 1
ATOM 967 C CA . ALA A 1 118 ? -10.520 11.306 21.607 1.00 47.41 118 ALA A CA 1
ATOM 968 C C . ALA A 1 118 ? -11.708 10.693 22.371 1.00 47.41 118 ALA A C 1
ATOM 970 O O . ALA A 1 118 ? -11.902 11.037 23.529 1.00 47.41 118 ALA A O 1
ATOM 971 N N . SER A 1 119 ? -12.518 9.817 21.762 1.00 56.31 119 SER A N 1
ATOM 972 C CA . SER A 1 119 ? -13.553 9.080 22.504 1.00 56.31 119 SER A CA 1
ATOM 973 C C . SER A 1 119 ? -12.982 7.939 23.357 1.00 56.31 119 SER A C 1
ATOM 975 O O . SER A 1 119 ? -13.559 7.615 24.390 1.00 56.31 119 SER A O 1
ATOM 977 N N . GLU A 1 120 ? -11.837 7.369 22.975 1.00 55.03 120 GLU A N 1
ATOM 978 C CA . GLU A 1 120 ? -11.235 6.195 23.624 1.00 55.03 120 GLU A CA 1
ATOM 979 C C . GLU A 1 120 ? -10.394 6.592 24.845 1.00 55.03 120 GLU A C 1
ATOM 981 O O . GLU A 1 120 ? -10.571 6.029 25.932 1.00 55.03 120 GLU A O 1
ATOM 986 N N . ASP A 1 121 ? -9.567 7.632 24.702 1.00 57.56 121 ASP A N 1
ATOM 987 C CA . ASP A 1 121 ? -8.839 8.237 25.826 1.00 57.56 121 ASP A CA 1
ATOM 988 C C . ASP A 1 121 ? -9.826 8.802 26.858 1.00 57.56 121 ASP A C 1
ATOM 990 O O . ASP A 1 121 ? -9.685 8.575 28.057 1.00 57.56 121 ASP A O 1
ATOM 994 N N . PHE A 1 122 ? -10.915 9.425 26.389 1.00 63.25 122 PHE A N 1
ATOM 995 C CA . PHE A 1 122 ? -11.977 9.927 27.259 1.00 63.25 122 PHE A CA 1
ATOM 996 C C . PHE A 1 122 ? -12.647 8.816 28.076 1.00 63.25 122 PHE A C 1
ATOM 998 O O . PHE A 1 122 ? -12.880 9.011 29.267 1.00 63.25 122 PHE A O 1
ATOM 1005 N N . ILE A 1 123 ? -12.952 7.652 27.489 1.00 64.44 123 ILE A N 1
ATOM 1006 C CA . ILE A 1 123 ? -13.560 6.533 28.233 1.00 64.44 123 ILE A CA 1
ATOM 1007 C C . ILE A 1 123 ? -12.582 5.991 29.277 1.00 64.44 123 ILE A C 1
ATOM 1009 O O . ILE A 1 123 ? -12.980 5.756 30.418 1.00 64.44 123 ILE A O 1
ATOM 1013 N N . THR A 1 124 ? -11.310 5.833 28.914 1.00 66.12 124 THR A N 1
ATOM 1014 C CA . THR A 1 124 ? -10.282 5.289 29.811 1.00 66.12 124 THR A CA 1
ATOM 1015 C C . THR A 1 124 ? -10.021 6.227 30.995 1.00 66.12 124 THR A C 1
ATOM 1017 O O . THR A 1 124 ? -10.045 5.789 32.149 1.00 66.12 124 THR A O 1
ATOM 1020 N N . ASP A 1 125 ? -9.889 7.529 30.731 1.00 69.94 125 ASP A N 1
ATOM 1021 C CA . ASP A 1 125 ? -9.702 8.562 31.754 1.00 69.94 125 ASP A CA 1
ATOM 1022 C C . ASP A 1 125 ? -10.947 8.721 32.639 1.00 69.94 125 ASP A C 1
ATOM 1024 O O . ASP A 1 125 ? -10.850 8.827 33.867 1.00 69.94 125 ASP A O 1
ATOM 1028 N N . THR A 1 126 ? -12.141 8.665 32.040 1.00 70.56 126 THR A N 1
ATOM 1029 C CA . THR A 1 126 ? -13.407 8.735 32.785 1.00 70.56 126 THR A CA 1
ATOM 1030 C C . THR A 1 126 ? -13.581 7.511 33.682 1.00 70.56 126 THR A C 1
ATOM 1032 O O . THR A 1 126 ? -13.985 7.658 34.834 1.00 70.56 126 THR A O 1
ATOM 1035 N N . MET A 1 127 ? -13.227 6.308 33.216 1.00 71.06 127 MET A N 1
ATOM 1036 C CA . MET A 1 127 ? -13.276 5.092 34.035 1.00 71.06 127 MET A CA 1
ATOM 1037 C C . MET A 1 127 ? -12.329 5.177 35.237 1.00 71.06 127 MET A C 1
ATOM 1039 O O . MET A 1 127 ? -12.735 4.837 36.349 1.00 71.06 127 MET A O 1
ATOM 1043 N N . ALA A 1 128 ? -11.108 5.690 35.057 1.00 73.19 128 ALA A N 1
ATOM 1044 C CA . ALA A 1 128 ? -10.176 5.908 36.165 1.00 73.19 128 ALA A CA 1
ATOM 1045 C C . ALA A 1 128 ? -10.728 6.914 37.199 1.00 73.19 128 ALA A C 1
ATOM 1047 O O . ALA A 1 128 ? -10.638 6.686 38.413 1.00 73.19 128 ALA A O 1
ATOM 1048 N N . GLY A 1 129 ? -11.368 7.990 36.727 1.00 75.44 129 GLY A N 1
ATOM 1049 C CA . GLY A 1 129 ? -12.048 8.969 37.578 1.00 75.44 129 GLY A CA 1
ATOM 1050 C C . GLY A 1 129 ? -13.228 8.375 38.356 1.00 75.44 129 GLY A C 1
ATOM 1051 O O . GLY A 1 129 ? -13.346 8.588 39.563 1.00 75.44 129 GLY A O 1
ATOM 1052 N N . VAL A 1 130 ? -14.070 7.572 37.700 1.00 76.50 130 VAL A N 1
ATOM 1053 C CA . VAL A 1 130 ? -15.228 6.916 38.330 1.00 76.50 130 VAL A CA 1
ATOM 1054 C C . VAL A 1 130 ? -14.788 5.891 39.377 1.00 76.50 130 VAL A C 1
ATOM 1056 O O . VAL A 1 130 ? -15.344 5.870 40.472 1.00 76.50 130 VAL A O 1
ATOM 1059 N N . VAL A 1 131 ? -13.750 5.093 3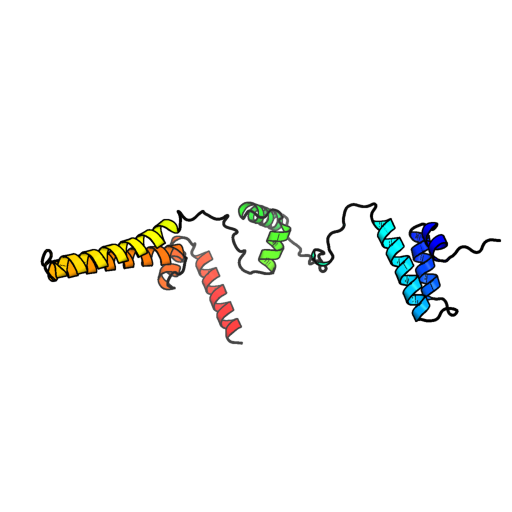9.106 1.00 78.81 131 VAL A N 1
ATOM 1060 C CA . VAL A 1 131 ? -13.192 4.150 40.094 1.00 78.81 131 VAL A CA 1
ATOM 1061 C C . VAL A 1 131 ? -12.676 4.891 41.329 1.00 78.81 131 VAL A C 1
ATOM 1063 O O . VAL A 1 131 ? -12.956 4.479 42.456 1.00 78.81 131 VAL A O 1
ATOM 1066 N N . SER A 1 132 ? -11.995 6.021 41.134 1.00 78.88 132 SER A N 1
ATOM 1067 C CA . SER A 1 132 ? -11.503 6.859 42.234 1.00 78.88 132 SER A CA 1
ATOM 1068 C C . SER A 1 132 ? -12.653 7.436 43.079 1.00 78.88 132 SER A C 1
ATOM 1070 O O . SER A 1 132 ? -12.587 7.448 44.309 1.00 78.88 132 SER A O 1
ATOM 1072 N N . LEU A 1 133 ? -13.751 7.856 42.440 1.00 79.94 133 LEU A N 1
ATOM 1073 C CA . LEU A 1 133 ? -14.956 8.355 43.117 1.00 79.94 133 LEU A CA 1
ATOM 1074 C C . LEU A 1 133 ? -15.728 7.261 43.866 1.00 79.94 133 LEU A C 1
ATOM 1076 O O . LEU A 1 133 ? -16.285 7.529 44.934 1.00 79.94 133 LEU A O 1
ATOM 1080 N N . LEU A 1 134 ? -15.746 6.035 43.340 1.00 80.00 134 LEU A N 1
ATOM 1081 C CA . LEU A 1 134 ? -16.345 4.878 44.006 1.00 80.00 134 LEU A CA 1
ATOM 1082 C C . LEU A 1 134 ? -15.546 4.482 45.248 1.00 80.00 134 LEU A C 1
ATOM 1084 O O . LEU A 1 134 ? -16.134 4.250 46.301 1.00 80.00 134 LEU A O 1
ATOM 1088 N N . GLN A 1 135 ? -14.213 4.484 45.157 1.00 77.38 135 GLN A N 1
ATOM 1089 C CA . GLN A 1 135 ? -13.334 4.252 46.305 1.00 77.38 135 GLN A CA 1
ATOM 1090 C C . GLN A 1 135 ? -13.528 5.323 47.383 1.00 77.38 135 GLN A C 1
ATOM 1092 O O . GLN A 1 135 ? -13.684 4.995 48.557 1.00 77.38 135 GLN A O 1
ATOM 1097 N N . TYR A 1 136 ? -13.596 6.597 46.991 1.00 79.69 136 TYR A N 1
ATOM 1098 C CA . TYR A 1 136 ? -13.856 7.695 47.922 1.00 79.69 136 TYR A CA 1
ATOM 1099 C C . TYR A 1 136 ? -15.242 7.598 48.581 1.00 79.69 136 TYR A C 1
ATOM 1101 O O . TYR A 1 136 ? -15.368 7.774 49.791 1.00 79.69 136 TYR A O 1
ATOM 1109 N N . SER A 1 137 ? -16.282 7.271 47.811 1.00 76.19 137 SER A N 1
ATOM 1110 C CA . SER A 1 137 ? -17.648 7.090 48.325 1.00 76.19 137 SER A CA 1
ATOM 1111 C C . SER A 1 137 ? -17.769 5.892 49.270 1.00 76.19 137 SER A C 1
ATOM 1113 O O . SER A 1 137 ? -18.511 5.973 50.248 1.00 76.19 137 SER A O 1
ATOM 1115 N N . LEU A 1 138 ? -17.005 4.822 49.025 1.00 78.50 138 LEU A N 1
ATOM 1116 C CA . LEU A 1 138 ? -16.881 3.681 49.935 1.00 78.50 138 LEU A CA 1
ATOM 1117 C C . LEU A 1 138 ? -16.182 4.080 51.243 1.00 78.50 138 LEU A C 1
ATOM 1119 O O . LEU A 1 138 ? -16.648 3.724 52.319 1.00 78.50 138 LEU A O 1
ATOM 1123 N N . MET A 1 139 ? -15.094 4.855 51.162 1.00 79.12 139 MET A N 1
ATOM 1124 C CA . MET A 1 139 ? -14.375 5.358 52.343 1.00 79.12 139 MET A CA 1
ATOM 1125 C C . MET A 1 139 ? -15.212 6.322 53.192 1.00 79.12 139 MET A C 1
ATOM 1127 O O . MET A 1 139 ? -15.000 6.405 54.396 1.00 79.12 139 MET A O 1
ATOM 1131 N N . GLN A 1 140 ? -16.143 7.057 52.579 1.00 84.44 140 GLN A N 1
ATOM 1132 C CA . GLN A 1 140 ? -17.085 7.925 53.291 1.00 84.44 140 GLN A CA 1
ATOM 1133 C C . GLN A 1 140 ? -18.359 7.210 53.757 1.00 84.44 140 GLN A C 1
ATOM 1135 O O . GLN A 1 140 ? -19.283 7.887 54.203 1.00 84.44 140 GLN A O 1
ATOM 1140 N N . GLU A 1 141 ? -18.435 5.882 53.613 1.00 80.56 141 GLU A N 1
ATOM 1141 C CA . GLU A 1 141 ? -19.611 5.065 53.954 1.00 80.56 141 GLU A CA 1
ATOM 1142 C C . GLU A 1 141 ? -20.908 5.533 53.263 1.00 80.56 141 GLU A C 1
ATOM 1144 O O . GLU A 1 141 ? -22.016 5.254 53.713 1.00 80.56 141 GLU A O 1
ATOM 1149 N N . LYS A 1 142 ? -20.783 6.251 52.139 1.00 79.69 142 LYS A N 1
ATOM 1150 C CA . LYS A 1 142 ? -21.924 6.746 51.352 1.00 79.69 142 LYS A CA 1
ATOM 1151 C C . LYS A 1 142 ? -22.502 5.685 50.427 1.00 79.69 142 LYS A C 1
ATOM 1153 O O . LYS A 1 142 ? -23.639 5.822 49.991 1.00 79.69 142 LYS A O 1
ATOM 1158 N N . LEU A 1 143 ? -21.702 4.673 50.104 1.00 78.94 143 LEU A N 1
ATOM 1159 C CA . LEU A 1 143 ? -22.092 3.510 49.322 1.00 78.94 143 LEU A CA 1
ATOM 1160 C C . LEU A 1 143 ? -21.676 2.251 50.069 1.00 78.94 143 LEU A C 1
ATOM 1162 O O . LEU A 1 143 ? -20.595 2.183 50.658 1.00 78.94 143 LEU A O 1
ATOM 1166 N N . THR A 1 144 ? -22.523 1.236 50.001 1.00 82.38 144 THR A N 1
ATOM 1167 C CA . THR A 1 144 ? -22.203 -0.101 50.481 1.00 82.38 144 THR A CA 1
ATOM 1168 C C . THR A 1 144 ? -21.228 -0.793 49.531 1.00 82.38 144 THR A C 1
ATOM 1170 O O . THR A 1 144 ? -21.117 -0.484 48.341 1.00 82.38 144 THR A O 1
ATOM 1173 N N . ARG A 1 145 ? -20.510 -1.788 50.056 1.00 78.44 145 ARG A N 1
ATOM 1174 C CA . ARG A 1 145 ? -19.576 -2.591 49.260 1.00 78.44 145 ARG A CA 1
ATOM 1175 C C . ARG A 1 145 ? -20.272 -3.302 48.093 1.00 78.44 145 ARG A C 1
ATOM 1177 O O . ARG A 1 145 ? -19.665 -3.436 47.037 1.00 78.44 145 ARG A O 1
ATOM 1184 N N . GLU A 1 146 ? -21.520 -3.733 48.267 1.00 80.94 146 GLU A N 1
ATOM 1185 C CA . GLU A 1 146 ? -22.306 -4.375 47.206 1.00 80.94 146 GLU A CA 1
ATOM 1186 C C . GLU A 1 146 ? -22.651 -3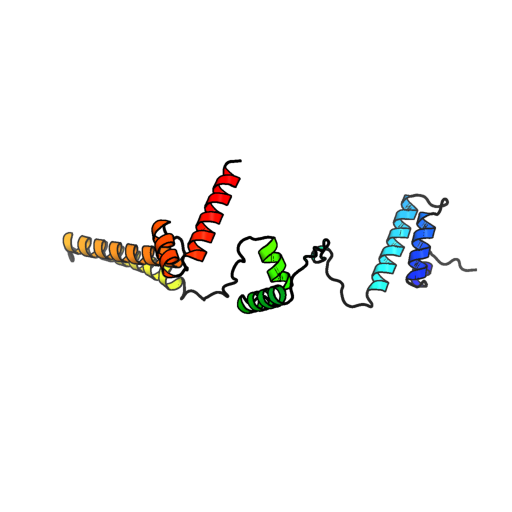.401 46.077 1.00 80.94 146 GLU A C 1
ATOM 1188 O O . GLU A 1 146 ? -22.464 -3.739 44.910 1.00 80.94 146 GLU A O 1
ATOM 1193 N N . GLU A 1 147 ? -23.058 -2.172 46.403 1.00 76.62 147 GLU A N 1
ATOM 1194 C CA . GLU A 1 147 ? -23.342 -1.130 45.406 1.00 76.62 147 GLU A CA 1
ATOM 1195 C C . GLU A 1 147 ? -22.089 -0.766 44.601 1.00 76.62 147 GLU A C 1
ATOM 1197 O O . GLU A 1 147 ? -22.140 -0.662 43.376 1.00 76.62 147 GLU A O 1
ATOM 1202 N N . VAL A 1 148 ? -20.936 -0.647 45.266 1.00 77.50 148 VAL A N 1
ATOM 1203 C CA . VAL A 1 148 ? -19.657 -0.374 44.592 1.00 77.50 148 VAL A CA 1
ATOM 1204 C C . VAL A 1 148 ? -19.246 -1.525 43.674 1.00 77.50 148 VAL A C 1
ATOM 1206 O O . VAL A 1 148 ? -18.828 -1.278 42.544 1.00 77.50 148 VAL A O 1
ATOM 1209 N N . MET A 1 149 ? -19.395 -2.776 44.119 1.00 77.94 149 MET A N 1
ATOM 1210 C CA . MET A 1 149 ? -19.102 -3.948 43.287 1.00 77.94 149 MET A CA 1
ATOM 1211 C C . MET A 1 149 ? -20.060 -4.063 42.095 1.00 77.94 149 MET A C 1
ATOM 1213 O O . MET A 1 149 ? -19.621 -4.414 41.003 1.00 77.94 149 MET A O 1
ATOM 1217 N N . GLY A 1 150 ? -21.339 -3.718 42.267 1.00 77.81 150 GLY A N 1
ATOM 1218 C CA . GLY A 1 150 ? -22.316 -3.680 41.176 1.00 77.81 150 GLY A CA 1
ATOM 1219 C C . GLY A 1 150 ? -21.947 -2.659 40.099 1.00 77.81 150 GLY A C 1
ATOM 1220 O O . GLY A 1 150 ? -21.934 -2.984 38.912 1.00 77.81 150 GLY A O 1
ATOM 1221 N N . ILE A 1 151 ? -21.559 -1.447 40.508 1.00 77.88 151 ILE A N 1
ATOM 1222 C CA . ILE A 1 151 ? -21.109 -0.405 39.575 1.00 77.88 151 ILE A CA 1
ATOM 1223 C C . ILE A 1 151 ? -19.795 -0.816 38.897 1.00 77.88 151 ILE A C 1
ATOM 1225 O O . ILE A 1 151 ? -19.631 -0.608 37.696 1.00 77.88 151 ILE A O 1
ATOM 1229 N N . PHE A 1 152 ? -18.872 -1.439 39.634 1.00 77.56 152 PHE A N 1
ATOM 1230 C CA . PHE A 1 152 ? -17.613 -1.927 39.074 1.00 77.56 152 PHE A CA 1
ATOM 1231 C C . PHE A 1 152 ? -17.832 -3.006 38.006 1.00 77.56 152 PHE A C 1
ATOM 1233 O O . PHE A 1 152 ? -17.238 -2.928 36.931 1.00 77.56 152 PHE A O 1
ATOM 1240 N N . ASN A 1 153 ? -18.730 -3.961 38.260 1.00 77.44 153 ASN A N 1
ATOM 1241 C CA . ASN A 1 153 ? -19.080 -5.001 37.293 1.00 77.44 153 ASN A CA 1
ATOM 1242 C C . ASN A 1 153 ? -19.688 -4.397 36.018 1.00 77.44 153 ASN A C 1
ATOM 1244 O O . ASN A 1 153 ? -19.248 -4.725 34.922 1.00 77.44 153 ASN A O 1
ATOM 1248 N N . HIS A 1 154 ? -20.608 -3.434 36.141 1.00 77.25 154 HIS A N 1
ATOM 1249 C CA . HIS A 1 154 ? -21.160 -2.742 34.970 1.00 77.25 154 HIS A CA 1
ATOM 1250 C C . HIS A 1 154 ? -20.113 -1.952 34.178 1.00 77.25 154 HIS A C 1
ATOM 1252 O O . HIS A 1 154 ? -20.162 -1.927 32.950 1.00 77.25 154 HIS A O 1
ATOM 1258 N N . LEU A 1 155 ? -19.138 -1.329 34.844 1.00 77.44 155 LEU A N 1
ATOM 1259 C CA . LEU A 1 155 ? -18.026 -0.668 34.152 1.00 77.44 155 LEU A CA 1
ATOM 1260 C C . LEU A 1 155 ? -17.145 -1.672 33.402 1.00 77.44 155 LEU A C 1
ATOM 1262 O O . LEU A 1 155 ? -16.677 -1.375 32.301 1.00 77.44 155 LEU A O 1
ATOM 1266 N N . GLN A 1 156 ? -16.940 -2.859 33.972 1.00 75.75 156 GLN A N 1
ATOM 1267 C CA . GLN A 1 156 ? -16.197 -3.935 33.328 1.00 75.75 156 GLN A CA 1
ATOM 1268 C C . GLN A 1 156 ? -16.943 -4.483 32.101 1.00 75.75 156 GLN A C 1
ATOM 1270 O O . GLN A 1 156 ? -16.319 -4.664 31.055 1.00 75.75 156 GLN A O 1
ATOM 1275 N N . ASP A 1 157 ? -18.266 -4.643 32.185 1.00 78.81 157 ASP A N 1
ATOM 1276 C CA . ASP A 1 157 ? -19.116 -5.043 31.057 1.00 78.81 157 ASP A CA 1
ATOM 1277 C C . ASP A 1 157 ? -19.060 -4.012 29.919 1.00 78.81 157 ASP A C 1
ATOM 1279 O O . ASP A 1 157 ? -18.858 -4.366 28.756 1.00 78.81 157 ASP A O 1
ATOM 1283 N N . ILE A 1 158 ? -19.159 -2.716 30.244 1.00 75.75 158 ILE A N 1
ATOM 1284 C CA . ILE A 1 158 ? -19.037 -1.626 29.261 1.00 75.75 158 ILE A CA 1
ATOM 1285 C C . ILE A 1 158 ? -17.669 -1.679 28.575 1.00 75.75 158 ILE A C 1
ATOM 1287 O O . ILE A 1 158 ? -17.582 -1.559 27.352 1.00 75.75 158 ILE A O 1
ATOM 1291 N N . ARG A 1 159 ? -16.593 -1.893 29.340 1.00 72.12 159 ARG A N 1
ATOM 1292 C CA . ARG A 1 159 ? -15.240 -2.020 28.786 1.00 72.12 159 ARG A CA 1
ATOM 1293 C C . ARG A 1 159 ? -15.126 -3.214 27.839 1.00 72.12 159 ARG A C 1
ATOM 1295 O O . ARG A 1 159 ? -14.489 -3.086 26.792 1.00 72.12 159 ARG A O 1
ATOM 1302 N N . GLN A 1 160 ? -15.735 -4.346 28.186 1.00 73.06 160 GLN A N 1
ATOM 1303 C CA . GLN A 1 160 ? -15.720 -5.541 27.347 1.00 73.06 160 GLN A CA 1
ATOM 1304 C C . GLN A 1 160 ? -16.426 -5.281 26.014 1.00 73.06 160 GLN A C 1
ATOM 1306 O O . GLN A 1 160 ? -15.827 -5.486 24.965 1.00 73.06 160 GLN A O 1
ATOM 1311 N N . VAL A 1 161 ? -17.634 -4.709 26.042 1.00 74.44 161 VAL A N 1
ATOM 1312 C CA . VAL A 1 161 ? -18.394 -4.368 24.826 1.00 74.44 161 VAL A CA 1
ATOM 1313 C C . VAL A 1 161 ? -17.622 -3.395 23.931 1.00 74.44 161 VAL A C 1
ATOM 1315 O O . VAL A 1 161 ? -17.588 -3.568 22.713 1.00 74.44 161 VAL A O 1
ATOM 1318 N N . VAL A 1 162 ? -16.962 -2.389 24.513 1.00 69.06 162 VAL A N 1
ATOM 1319 C CA . VAL A 1 162 ? -16.125 -1.440 23.758 1.00 69.06 162 VAL A CA 1
ATOM 1320 C C . VAL A 1 162 ? -14.924 -2.146 23.118 1.00 69.06 162 VAL A C 1
ATOM 1322 O O . VAL A 1 162 ? -14.616 -1.882 21.957 1.00 69.06 162 VAL A O 1
ATOM 1325 N N . THR A 1 163 ? -14.291 -3.079 23.833 1.00 65.69 163 THR A N 1
ATOM 1326 C CA . THR A 1 163 ? -13.150 -3.865 23.331 1.00 65.69 163 THR A CA 1
ATOM 1327 C C . THR A 1 163 ? -13.572 -4.814 22.204 1.00 65.69 163 THR A C 1
ATOM 1329 O O . THR A 1 163 ? -12.892 -4.902 21.183 1.00 65.69 163 THR A O 1
ATOM 1332 N N . ASP A 1 164 ? -14.722 -5.474 22.332 1.00 67.06 164 ASP A N 1
ATOM 1333 C CA . ASP A 1 164 ? -15.253 -6.377 21.305 1.00 67.06 164 ASP A CA 1
ATOM 1334 C C . ASP A 1 164 ? -15.628 -5.600 20.033 1.00 67.06 164 ASP A C 1
ATOM 1336 O O . ASP A 1 164 ? -15.262 -5.983 18.918 1.00 67.06 164 ASP A O 1
ATOM 1340 N N . HIS A 1 165 ? -16.275 -4.439 20.188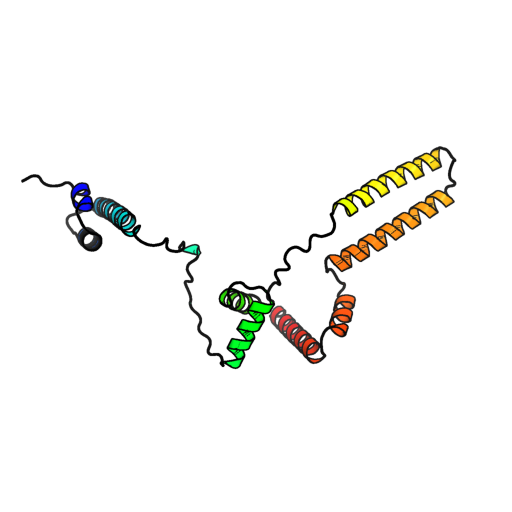 1.00 64.44 165 HIS A N 1
ATOM 1341 C CA . HIS A 1 165 ? -16.517 -3.517 19.077 1.00 64.44 165 HIS A CA 1
ATOM 1342 C C . HIS A 1 165 ? -15.209 -3.031 18.434 1.00 64.44 165 HIS A C 1
ATOM 1344 O O . HIS A 1 165 ? -15.153 -2.844 17.218 1.00 64.44 165 HIS A O 1
ATOM 1350 N N . GLN A 1 166 ? -14.149 -2.830 19.218 1.00 60.25 166 GLN A N 1
ATOM 1351 C CA . GLN A 1 166 ? -12.832 -2.444 18.715 1.00 60.25 166 GLN A CA 1
ATOM 1352 C C . GLN A 1 166 ? -12.192 -3.568 17.886 1.00 60.25 166 GLN A C 1
ATOM 1354 O O . GLN A 1 166 ? -11.727 -3.308 16.776 1.00 60.25 166 GLN A O 1
ATOM 1359 N N . GLN A 1 167 ? -12.229 -4.818 18.357 1.00 59.16 167 GLN A N 1
ATOM 1360 C CA . GLN A 1 167 ? -11.718 -5.980 17.615 1.00 59.16 167 GLN A CA 1
ATOM 1361 C C . GLN A 1 167 ? -12.461 -6.188 16.289 1.00 59.16 167 GLN A C 1
ATOM 1363 O O . GLN A 1 167 ? -11.828 -6.379 15.246 1.00 59.16 167 GLN A O 1
ATOM 1368 N N . GLN A 1 168 ? -13.790 -6.030 16.297 1.00 56.53 168 GLN A N 1
ATOM 1369 C CA . GLN A 1 168 ? -14.609 -6.060 15.082 1.00 56.53 168 GLN A CA 1
ATOM 1370 C C . GLN A 1 168 ? -14.236 -4.944 14.091 1.00 56.53 168 GLN A C 1
ATOM 1372 O O . GLN A 1 168 ? -14.247 -5.162 12.881 1.00 56.53 168 GLN A O 1
ATOM 1377 N N . ARG A 1 169 ? -13.887 -3.744 14.578 1.00 54.31 169 ARG A N 1
ATOM 1378 C CA . ARG A 1 169 ? -13.521 -2.594 13.728 1.00 54.31 169 ARG A CA 1
ATOM 1379 C C . ARG A 1 169 ? -12.088 -2.652 13.198 1.00 54.31 169 ARG A C 1
ATOM 1381 O O . ARG A 1 169 ? -11.847 -2.163 12.099 1.00 54.31 169 ARG A O 1
ATOM 1388 N N . ILE A 1 170 ? -11.156 -3.241 13.947 1.00 52.16 170 ILE A N 1
ATOM 1389 C CA . ILE A 1 170 ? -9.747 -3.415 13.542 1.00 52.16 170 ILE A CA 1
ATOM 1390 C C . ILE A 1 170 ? -9.582 -4.613 12.582 1.00 52.16 170 ILE A C 1
ATOM 1392 O O . ILE A 1 170 ? -8.528 -4.788 11.974 1.00 52.16 170 ILE A O 1
ATOM 1396 N N . GLY A 1 171 ? -10.633 -5.413 12.371 1.00 51.34 171 GLY A N 1
ATOM 1397 C CA . GLY A 1 171 ? -10.609 -6.540 11.436 1.00 51.34 171 GLY A CA 1
ATOM 1398 C C . GLY A 1 171 ? -9.831 -7.749 11.954 1.00 51.34 171 GLY A C 1
ATOM 1399 O O . GLY A 1 171 ? -9.517 -8.655 11.184 1.00 51.34 171 GLY A O 1
ATOM 1400 N N . GLN A 1 172 ? -9.532 -7.787 13.255 1.00 47.97 172 GLN A N 1
ATOM 1401 C CA . GLN A 1 172 ? -9.020 -8.979 13.927 1.00 47.97 172 GLN A CA 1
ATOM 1402 C C . GLN A 1 172 ? -10.206 -9.867 14.293 1.00 47.97 172 GLN A C 1
ATOM 1404 O O . GLN A 1 172 ? -10.612 -9.961 15.447 1.00 47.97 172 GLN A O 1
ATOM 1409 N N . PHE A 1 173 ? -10.811 -10.469 13.273 1.00 51.16 173 PHE A N 1
ATOM 1410 C CA . PHE A 1 173 ? -11.834 -11.483 13.477 1.00 51.16 173 PHE A CA 1
ATOM 1411 C C . PHE A 1 173 ? -11.161 -12.790 13.884 1.00 51.16 173 PHE A C 1
ATOM 1413 O O . PHE A 1 173 ? -10.144 -13.179 13.301 1.00 51.16 173 PHE A O 1
ATOM 1420 N N . ASP A 1 174 ? -11.747 -13.496 14.849 1.00 51.97 174 ASP A N 1
ATOM 1421 C CA . ASP A 1 174 ? -11.420 -14.904 15.014 1.00 51.97 174 ASP A CA 1
ATOM 1422 C C . ASP A 1 174 ? -11.747 -15.663 13.709 1.00 51.97 174 ASP A C 1
ATOM 1424 O O . ASP A 1 174 ? -12.568 -15.246 12.879 1.00 51.97 174 ASP A O 1
ATOM 1428 N N . GLN A 1 175 ? -11.051 -16.776 13.478 1.00 47.44 175 GLN A N 1
ATOM 1429 C CA . GLN A 1 175 ? -11.160 -17.526 12.224 1.00 47.44 175 GLN A CA 1
ATOM 1430 C C . GLN A 1 175 ? -12.608 -17.962 11.938 1.00 47.44 175 GLN A C 1
ATOM 1432 O O . GLN A 1 175 ? -13.012 -18.084 10.783 1.00 47.44 175 GLN A O 1
ATOM 1437 N N . GLN A 1 176 ? -13.403 -18.167 12.985 1.00 47.88 176 GLN A N 1
ATOM 1438 C CA . GLN A 1 176 ? -14.771 -18.655 12.898 1.00 47.88 176 GLN A CA 1
ATOM 1439 C C . GLN A 1 176 ? -15.747 -17.546 12.471 1.00 47.88 176 GLN A C 1
ATOM 1441 O O . GLN A 1 176 ? -16.584 -17.767 11.597 1.00 47.88 176 GLN A O 1
ATOM 1446 N N . THR A 1 177 ? -15.580 -16.328 12.983 1.00 49.28 177 THR A N 1
ATOM 1447 C CA . THR A 1 177 ? -16.351 -15.135 12.606 1.00 49.28 177 THR A CA 1
ATOM 1448 C C . THR A 1 177 ? -15.992 -14.675 11.198 1.00 49.28 177 THR A C 1
ATOM 1450 O O . THR A 1 177 ? -16.883 -14.351 10.413 1.00 49.28 177 THR A O 1
ATOM 1453 N N . ALA A 1 178 ? -14.708 -14.732 10.826 1.00 53.41 178 ALA A N 1
ATOM 1454 C CA . ALA A 1 178 ? -14.271 -14.459 9.458 1.00 53.41 178 ALA A CA 1
ATOM 1455 C C . ALA A 1 178 ? -14.940 -15.407 8.446 1.00 53.41 178 ALA A C 1
ATOM 1457 O O . ALA A 1 178 ? -15.396 -14.961 7.394 1.00 53.41 178 ALA A O 1
ATOM 1458 N N . LEU A 1 179 ? -15.062 -16.698 8.782 1.00 55.34 179 LEU A N 1
ATOM 1459 C CA . LEU A 1 179 ? -15.739 -17.697 7.948 1.00 55.34 179 LEU A CA 1
ATOM 1460 C C . LEU A 1 179 ? -17.252 -17.461 7.848 1.00 55.34 179 LEU A C 1
ATOM 1462 O O . LEU A 1 179 ? -17.824 -17.634 6.776 1.00 55.34 179 LEU A O 1
ATOM 1466 N N . VAL A 1 180 ? -17.913 -17.040 8.929 1.00 58.75 180 VAL A N 1
ATOM 1467 C CA . VAL A 1 180 ? -19.352 -16.719 8.906 1.00 58.75 180 VAL A CA 1
ATOM 1468 C C . VAL A 1 180 ? -19.635 -15.497 8.031 1.00 58.75 180 VAL A C 1
ATOM 1470 O O . VAL A 1 180 ? -20.561 -15.528 7.221 1.00 58.75 180 VAL A O 1
ATOM 1473 N N . ILE A 1 181 ? -18.812 -14.451 8.136 1.00 53.75 181 ILE A N 1
ATOM 1474 C CA . ILE A 1 181 ? -18.918 -13.257 7.286 1.00 53.75 181 ILE A CA 1
ATOM 1475 C C . ILE A 1 181 ? -18.628 -13.630 5.827 1.00 53.75 181 ILE A C 1
ATOM 1477 O O . ILE A 1 181 ? -19.392 -13.272 4.932 1.00 53.75 181 ILE A O 1
ATOM 1481 N N . ALA A 1 182 ? -17.572 -14.406 5.575 1.00 54.81 182 ALA A N 1
ATOM 1482 C CA . ALA A 1 182 ? -17.245 -14.899 4.241 1.00 54.81 182 ALA A CA 1
ATOM 1483 C C . ALA A 1 182 ? -18.419 -15.680 3.623 1.00 54.81 182 ALA A C 1
ATOM 1485 O O . ALA A 1 182 ? -18.805 -15.398 2.494 1.00 54.81 182 ALA A O 1
ATOM 1486 N N . ASN A 1 183 ? -19.056 -16.576 4.381 1.00 57.69 183 ASN A N 1
ATOM 1487 C CA . ASN A 1 183 ? -20.212 -17.351 3.921 1.00 57.69 183 ASN A CA 1
ATOM 1488 C C . ASN A 1 183 ? -21.467 -16.506 3.650 1.00 57.69 183 ASN A C 1
ATOM 1490 O O . ASN A 1 183 ? -22.308 -16.911 2.851 1.00 57.69 183 ASN A O 1
ATOM 1494 N N . GLN A 1 184 ? -21.623 -15.352 4.305 1.00 59.38 184 GLN A N 1
ATOM 1495 C CA . GLN A 1 184 ? -22.758 -14.45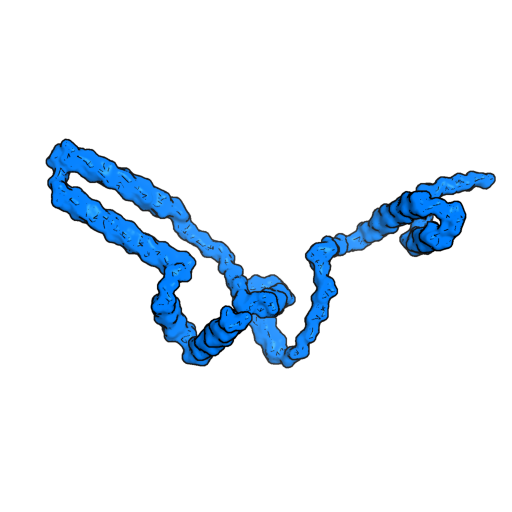4 4.066 1.00 59.38 184 GLN A CA 1
ATOM 1496 C C . GLN A 1 184 ? -22.598 -13.591 2.812 1.00 59.38 184 GLN A C 1
ATOM 1498 O O . GLN A 1 184 ? -23.599 -13.242 2.188 1.00 59.38 184 GLN A O 1
ATOM 1503 N N . PHE A 1 185 ? -21.366 -13.218 2.456 1.00 57.22 185 PHE A N 1
ATOM 1504 C CA . PHE A 1 185 ? -21.109 -12.215 1.416 1.00 57.22 185 PHE A CA 1
ATOM 1505 C C . PHE A 1 185 ? -20.397 -12.755 0.172 1.00 57.22 185 PHE A C 1
ATOM 1507 O O . PHE A 1 185 ? -20.344 -12.053 -0.839 1.00 57.22 185 PHE A O 1
ATOM 1514 N N . LEU A 1 186 ? -19.863 -13.976 0.219 1.00 58.31 186 LEU A N 1
ATOM 1515 C CA . LEU A 1 186 ? -19.230 -14.630 -0.921 1.00 58.31 186 LEU A CA 1
ATOM 1516 C C . LEU A 1 186 ? -20.140 -15.711 -1.498 1.00 58.31 186 LEU A C 1
ATOM 1518 O O . LEU A 1 186 ? -20.845 -16.425 -0.789 1.00 58.31 186 LEU A O 1
ATOM 1522 N N . THR A 1 187 ? -20.112 -15.827 -2.821 1.00 66.69 187 THR A N 1
ATOM 1523 C CA . THR A 1 187 ? -20.794 -16.914 -3.530 1.00 66.69 187 THR A CA 1
ATOM 1524 C C . THR A 1 187 ? -20.048 -18.236 -3.334 1.00 66.69 187 THR A C 1
ATOM 1526 O O . THR A 1 187 ? -18.848 -18.243 -3.058 1.00 66.69 187 THR A O 1
ATOM 1529 N N . ALA A 1 188 ? -20.742 -19.367 -3.500 1.00 66.00 188 ALA A N 1
ATOM 1530 C CA . ALA A 1 188 ? -20.152 -20.698 -3.320 1.00 66.00 188 ALA A CA 1
ATOM 1531 C C . ALA A 1 188 ? -18.888 -20.919 -4.175 1.00 66.00 188 ALA A C 1
ATOM 1533 O O . ALA A 1 188 ? -17.923 -21.505 -3.696 1.00 66.00 188 ALA A O 1
ATOM 1534 N N . GLU A 1 189 ? -18.855 -20.384 -5.400 1.00 65.19 189 GLU A N 1
ATOM 1535 C CA . GLU A 1 189 ? -17.678 -20.444 -6.279 1.00 65.19 189 GLU A CA 1
ATOM 1536 C C . GLU A 1 189 ? -16.479 -19.674 -5.703 1.00 65.19 189 GLU A C 1
ATOM 1538 O O . GLU A 1 189 ? -15.357 -20.167 -5.731 1.00 65.19 189 GLU A O 1
ATOM 1543 N N . GLN A 1 190 ? -16.708 -18.501 -5.106 1.00 60.88 190 GLN A N 1
ATOM 1544 C CA . GLN A 1 190 ? -15.647 -17.680 -4.505 1.00 60.88 190 GLN A CA 1
ATOM 1545 C C . GLN A 1 190 ? -15.108 -18.273 -3.199 1.00 60.88 190 GLN A C 1
ATOM 1547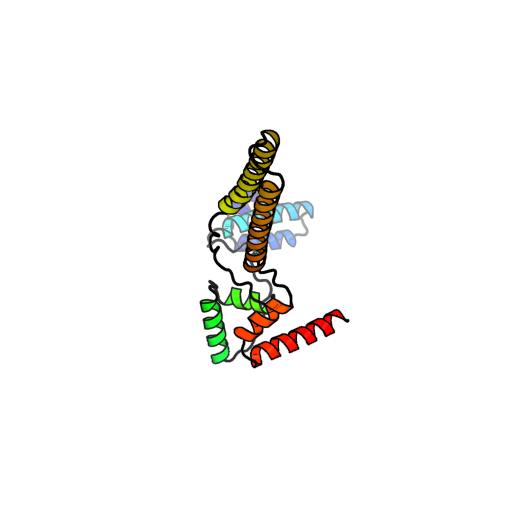 O O . GLN A 1 190 ? -13.934 -18.105 -2.875 1.00 60.88 190 GLN A O 1
ATOM 1552 N N . LEU A 1 191 ? -15.958 -18.970 -2.442 1.00 60.41 191 LEU A N 1
ATOM 1553 C CA . LEU A 1 191 ? -15.545 -19.713 -1.250 1.00 60.41 191 LEU A CA 1
ATOM 1554 C C . LEU A 1 191 ? -14.696 -20.930 -1.621 1.00 60.41 191 LEU A C 1
ATOM 1556 O O . LEU A 1 191 ? -13.695 -21.193 -0.955 1.00 60.41 191 LEU A O 1
ATOM 1560 N N . GLN A 1 192 ? -15.059 -21.628 -2.700 1.00 61.25 192 GLN A N 1
ATOM 1561 C CA . GLN A 1 192 ? -14.278 -22.745 -3.224 1.00 61.25 192 GLN A CA 1
ATOM 1562 C C . GLN A 1 192 ? -12.906 -22.272 -3.718 1.00 61.25 192 GLN A C 1
ATOM 1564 O O . GLN A 1 192 ? -11.890 -22.839 -3.338 1.00 61.25 192 GLN A O 1
ATOM 1569 N N . GLU A 1 193 ? -12.855 -21.163 -4.456 1.00 66.81 193 GLU A N 1
ATOM 1570 C CA . GLU A 1 193 ? -11.600 -20.583 -4.946 1.00 66.81 193 GLU A CA 1
ATOM 1571 C C . GLU A 1 193 ? -10.672 -20.139 -3.793 1.00 66.81 193 GLU A C 1
ATOM 1573 O O . GLU A 1 193 ? -9.451 -20.270 -3.876 1.00 66.81 193 GLU A O 1
ATOM 1578 N N . LEU A 1 194 ? -11.227 -19.658 -2.673 1.00 62.22 194 LEU A N 1
ATOM 1579 C CA . LEU A 1 194 ? -10.459 -19.363 -1.455 1.00 62.22 194 LEU A CA 1
ATOM 1580 C C . LEU A 1 194 ? -9.961 -20.628 -0.744 1.00 62.22 194 LEU A C 1
ATOM 1582 O O . LEU A 1 194 ? -8.840 -20.631 -0.232 1.00 62.22 194 LEU A O 1
ATOM 1586 N N . ALA A 1 195 ? -10.771 -21.688 -0.702 1.00 64.44 195 ALA A N 1
ATOM 1587 C CA . ALA A 1 195 ? -10.381 -22.972 -0.125 1.00 64.44 195 ALA A CA 1
ATOM 1588 C C . ALA A 1 195 ? -9.250 -23.626 -0.933 1.00 64.44 195 ALA A C 1
ATOM 1590 O O . ALA A 1 195 ? -8.261 -24.073 -0.350 1.00 64.44 195 ALA A O 1
ATOM 1591 N N . ASP A 1 196 ? -9.354 -23.587 -2.260 1.00 68.25 196 ASP A N 1
ATOM 1592 C CA . ASP A 1 196 ? -8.356 -24.128 -3.178 1.00 68.25 196 ASP A CA 1
ATOM 1593 C C . ASP A 1 196 ? -7.037 -23.334 -3.084 1.00 68.25 196 ASP A C 1
ATOM 1595 O O . ASP A 1 196 ? -5.961 -23.923 -2.989 1.00 68.25 196 ASP A O 1
ATOM 1599 N N . ASN A 1 197 ? -7.099 -21.997 -2.993 1.00 66.25 197 ASN A N 1
ATOM 1600 C CA . ASN A 1 197 ? -5.914 -21.153 -2.769 1.00 66.25 197 ASN A CA 1
ATOM 1601 C C . ASN A 1 197 ? -5.256 -21.390 -1.402 1.00 66.25 197 ASN A C 1
ATOM 1603 O O . ASN A 1 197 ? -4.033 -21.304 -1.277 1.00 66.25 197 ASN A O 1
ATOM 1607 N N . LYS A 1 198 ? -6.050 -21.672 -0.362 1.00 67.06 198 LYS A N 1
ATOM 1608 C CA . LYS A 1 198 ? -5.515 -22.009 0.959 1.00 67.06 198 LYS A CA 1
ATOM 1609 C C . LYS A 1 198 ? -4.780 -23.349 0.926 1.00 67.06 198 LYS A C 1
ATOM 1611 O O . LYS A 1 198 ? -3.653 -23.410 1.403 1.00 67.06 198 LYS A O 1
ATOM 1616 N N . ALA A 1 199 ? -5.381 -24.379 0.329 1.00 63.03 199 ALA A N 1
ATOM 1617 C CA . ALA A 1 199 ? -4.752 -25.691 0.180 1.00 63.03 199 ALA A CA 1
ATOM 1618 C C . ALA A 1 199 ? -3.424 -25.596 -0.589 1.00 63.03 199 ALA A C 1
ATOM 1620 O O . ALA A 1 199 ? -2.422 -26.159 -0.160 1.00 63.03 199 ALA A O 1
ATOM 1621 N N . LEU A 1 200 ? -3.392 -24.796 -1.659 1.00 57.06 200 LEU A N 1
ATOM 1622 C CA . LEU A 1 200 ? -2.180 -24.553 -2.440 1.00 57.06 200 LEU A CA 1
ATOM 1623 C C . LEU A 1 200 ? -1.077 -23.856 -1.621 1.00 57.06 200 LEU A C 1
ATOM 1625 O O . LEU A 1 200 ? 0.097 -24.205 -1.727 1.00 57.06 200 LEU A O 1
ATOM 1629 N N . ASN A 1 201 ? -1.439 -22.871 -0.793 1.00 54.41 201 ASN A N 1
ATOM 1630 C CA . ASN A 1 201 ? -0.487 -22.192 0.089 1.00 54.41 201 ASN A CA 1
ATOM 1631 C C . ASN A 1 201 ? 0.039 -23.116 1.192 1.00 54.41 201 ASN A C 1
ATOM 1633 O O . ASN A 1 201 ? 1.228 -23.069 1.494 1.00 54.41 201 ASN A O 1
ATOM 1637 N N . ASP A 1 202 ? -0.817 -23.961 1.766 1.00 66.94 202 ASP A N 1
ATOM 1638 C CA . ASP A 1 202 ? -0.419 -24.930 2.789 1.00 66.94 202 ASP A CA 1
ATOM 1639 C C . ASP A 1 202 ? 0.500 -26.017 2.194 1.00 66.94 202 ASP A C 1
ATOM 1641 O O . ASP A 1 202 ? 1.441 -26.456 2.853 1.00 66.94 202 ASP A O 1
ATOM 1645 N N . GLU A 1 203 ? 0.306 -26.413 0.932 1.00 64.44 203 GLU A N 1
ATOM 1646 C CA . GLU A 1 203 ? 1.245 -27.281 0.207 1.00 64.44 203 GLU A CA 1
ATOM 1647 C C . GLU A 1 203 ? 2.595 -26.592 -0.046 1.00 64.44 203 GLU A C 1
ATOM 1649 O O . GLU A 1 203 ? 3.639 -27.200 0.178 1.00 64.44 203 GLU A O 1
ATOM 1654 N N . LEU A 1 204 ? 2.599 -25.315 -0.448 1.00 51.72 204 LEU A N 1
ATOM 1655 C CA . LEU A 1 204 ? 3.827 -24.545 -0.699 1.00 51.72 204 LEU A CA 1
ATOM 1656 C C . LEU A 1 204 ? 4.625 -24.217 0.573 1.00 51.72 204 LEU A C 1
ATOM 1658 O O . LEU A 1 204 ? 5.836 -24.044 0.492 1.00 51.72 204 LEU A O 1
ATOM 1662 N N . LEU A 1 205 ? 3.965 -24.115 1.730 1.00 52.66 205 LEU A N 1
ATOM 1663 C CA . LEU A 1 205 ? 4.599 -23.883 3.036 1.00 52.66 205 LEU A CA 1
ATOM 1664 C C . LEU A 1 205 ? 5.196 -25.154 3.661 1.00 52.66 205 LEU A C 1
ATOM 1666 O O . LEU A 1 205 ? 5.989 -25.050 4.595 1.00 52.66 205 LEU A O 1
ATOM 1670 N N . ASN A 1 206 ? 4.815 -26.335 3.167 1.00 52.19 206 ASN A N 1
ATOM 1671 C CA . ASN A 1 206 ? 5.316 -27.633 3.627 1.00 52.19 206 ASN A CA 1
ATOM 16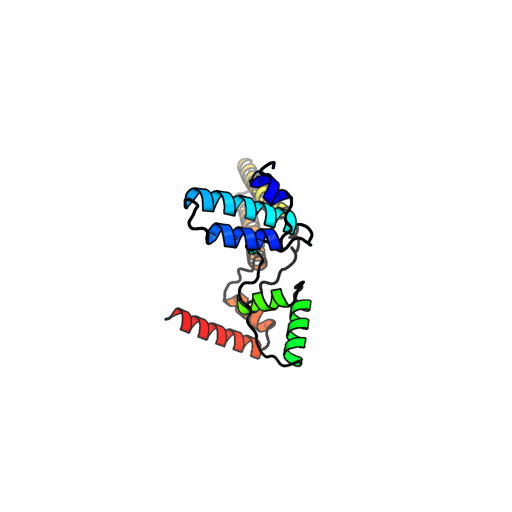72 C C . ASN A 1 206 ? 6.475 -28.187 2.767 1.00 52.19 206 ASN A C 1
ATOM 1674 O O . ASN A 1 206 ? 6.879 -29.337 2.959 1.00 52.19 206 ASN A O 1
ATOM 1678 N N . TYR A 1 207 ? 7.019 -27.371 1.858 1.00 44.22 207 TYR A N 1
ATOM 1679 C CA . TYR A 1 207 ? 8.255 -27.604 1.099 1.00 44.22 207 TYR A CA 1
ATOM 1680 C C . TYR A 1 207 ? 9.333 -26.587 1.484 1.00 44.22 207 TYR A C 1
ATOM 1682 O O . TYR A 1 207 ? 10.525 -26.972 1.444 1.00 44.22 207 TYR A O 1
#

pLDDT: mean 70.2, std 13.78, range [36.44, 90.38]

Radius of gyration: 35.07 Å; Cα contacts (8 Å, |Δi|>4): 64; chains: 1; bounding box: 73×59×87 Å

Foldseek 3Di:
DDDDDLLRVLVPDDLVVLVVVLVCLVPDPPDDPVRNVVSNVSSVVSNVVNVVPDDDDDDPVPDDPDDDDDDDDPVVVVVLVVVCVVLPHPDSVVVVVQVVVPVDRPRPPPDPPDPDPVVVVVLVVVLVVVLVVLVVCVVVVVDDPVRSVVVVVVSVVVVVVVVVVVCVVVVVDDPVVVVVVCVVPPDPVVVVVVVVVVVVVVVVVVD

Organism: NCBI:txid296199

Mean predicted aligned error: 21.44 Å

Solvent-accessible surface area (backbone atoms only — not comparable to full-atom values): 12534 Å² total; per-residue (Å²): 134,86,81,74,52,73,67,62,48,61,73,70,50,54,65,69,55,42,55,51,50,41,54,49,52,69,69,42,84,90,56,55,74,68,60,36,51,54,53,41,51,56,42,50,56,52,44,54,66,65,62,64,85,55,82,85,73,78,56,76,90,73,55,83,90,74,87,86,87,81,93,72,53,71,68,59,48,53,51,51,49,52,50,23,52,75,64,67,43,91,45,54,68,60,41,54,51,38,50,76,77,30,97,64,67,80,74,76,70,73,80,74,75,68,84,55,72,68,58,56,56,48,50,54,53,48,50,55,52,50,54,53,50,47,52,50,34,42,75,67,68,74,41,54,73,66,59,48,50,52,53,49,50,53,52,50,52,54,51,48,56,54,49,52,55,44,36,63,72,73,65,64,57,56,75,68,57,48,49,52,52,44,63,74,76,44,53,73,68,57,52,47,54,51,51,53,52,47,53,52,50,56,56,63,73,74,109

Secondary structure (DSSP, 8-state):
-----HHHHHHHS-HHHHHHHHHHHHH-SSS-HHHHHHHHHHHHHHHHHHHTTSSPPPPGGGS----------HHHHHHHHHHHHHTT-S-HHHHHHHHHH-SS----------S-THHHHHHHHHHHHHHHHHHHHHHTTSS-HHHHHHHHHHHHHHHHHHHHHHHHHHT---HHHHHHHHHHHS-HHHHHHHHHHHHHHHHHHT-

Sequence (207 aa):
MIKLTFEELIARFNKKELEQMRDDVFKSKDLCDTEKLERIQLVEIAIEKRSKRGRPSKPKELKQDKKLTANVTKAEQDFMYAKAKRLGYRNASDYFRHICFNLTPCLNVNETKLPSAASEDFITDTMAGVVSLLQYSLMQEKLTREEVMGIFNHLQDIRQVVTDHQQQRIGQFDQQTALVIANQFLTAEQLQELADNKALNDELLNY